Protein AF-A0A3D4SYR6-F1 (afdb_monomer_lite)

Sequence (199 aa):
VAVDLDGVNTFVIVESSTEGVVVEADPSMGVRAAGLGRVLLKDVKVPATNLLGGADLDSETRGSDYGEIIRRARLGWAALACGTAEAVLEYVKPYVKERQAFGEPIANRQGVAFMVSNIRIELDGLRLITLRGVSRLDQGRSYNREAGLARRFASEKGMQIGSDGVQLLGGHGFTKEHPVERWYRDLRAIGVAEGVVVL

Foldseek 3Di:
DWDQDVNAIFDFDDDCPFPQWDWAFDQALAPRVVRDIDIGGDPTDDDQQRTVVGNPDDRVVRNVVVLVQQLVQLLVLLVVLLVLLVVLLVVLVVVQQPDDDPHHRNCVPVVLVVLSVVSVVLSVVLVVLSVVLVVCVVVVHDSSVSSVVSLVSLLPSSLVSLVSSLVSNPPVSVDPVDCSSRSNSHSNCSNPDTGDPPD

Organism: NCBI:txid1032851

Structure (mmCIF, N/CA/C/O backbone):
data_AF-A0A3D4SYR6-F1
#
_entry.id   AF-A0A3D4SYR6-F1
#
loop_
_atom_site.group_PDB
_atom_site.id
_atom_site.type_symbol
_atom_site.label_atom_id
_atom_site.label_alt_id
_atom_site.label_comp_id
_atom_site.label_asym_id
_atom_site.label_entity_id
_atom_site.label_seq_id
_atom_site.pdbx_PDB_ins_code
_atom_site.Cartn_x
_atom_site.Cartn_y
_atom_site.Cartn_z
_atom_site.occupancy
_atom_site.B_iso_or_equiv
_atom_site.auth_seq_id
_atom_site.auth_comp_id
_atom_site.auth_asym_id
_atom_site.auth_atom_id
_atom_site.pdbx_PDB_model_num
ATOM 1 N N . VAL A 1 1 ? 8.983 -5.563 -17.581 1.00 88.50 1 VAL A N 1
ATOM 2 C CA . VAL A 1 1 ? 9.937 -6.217 -16.649 1.00 88.50 1 VAL A CA 1
ATOM 3 C C . VAL A 1 1 ? 11.081 -5.260 -16.351 1.00 88.50 1 VAL A C 1
ATOM 5 O O . VAL A 1 1 ? 11.543 -4.621 -17.287 1.00 88.50 1 VAL A O 1
ATOM 8 N N . ALA A 1 2 ? 11.494 -5.109 -15.088 1.00 90.12 2 ALA A N 1
ATOM 9 C CA . ALA A 1 2 ? 12.688 -4.330 -14.738 1.00 90.12 2 ALA A CA 1
ATOM 10 C C . ALA A 1 2 ? 13.956 -5.140 -15.052 1.00 90.12 2 ALA A C 1
ATOM 12 O O . ALA A 1 2 ? 14.013 -6.317 -14.700 1.00 90.12 2 ALA A O 1
ATOM 13 N N . VAL A 1 3 ? 14.945 -4.530 -15.700 1.00 91.06 3 VAL A N 1
ATOM 14 C CA . VAL A 1 3 ? 16.218 -5.173 -16.065 1.00 91.06 3 VAL A CA 1
ATOM 15 C C . VAL A 1 3 ? 17.388 -4.224 -15.817 1.00 91.06 3 VAL A C 1
ATOM 17 O O . VAL A 1 3 ? 17.209 -3.005 -15.844 1.00 91.06 3 VAL A O 1
ATOM 20 N N . ASP A 1 4 ? 18.575 -4.788 -15.609 1.00 91.94 4 ASP A N 1
ATOM 21 C CA . ASP A 1 4 ? 19.838 -4.055 -15.701 1.00 91.94 4 ASP A CA 1
ATOM 22 C C . ASP A 1 4 ? 20.331 -4.118 -17.151 1.00 91.94 4 ASP A C 1
ATOM 24 O O . ASP A 1 4 ? 20.501 -5.206 -17.705 1.00 91.94 4 ASP A O 1
ATOM 28 N N . LEU A 1 5 ? 20.497 -2.955 -17.777 1.00 90.94 5 LEU A N 1
ATOM 29 C CA . LEU A 1 5 ? 21.074 -2.811 -19.107 1.00 90.94 5 LEU A CA 1
ATOM 30 C C . LEU A 1 5 ? 22.355 -1.990 -18.975 1.00 90.94 5 LEU A C 1
ATOM 32 O O . LEU A 1 5 ? 22.292 -0.786 -18.731 1.00 90.94 5 LEU A O 1
ATOM 36 N N . ASP A 1 6 ? 23.502 -2.655 -19.107 1.00 90.25 6 ASP A N 1
ATOM 37 C CA . ASP A 1 6 ? 24.837 -2.054 -19.001 1.00 90.25 6 ASP A CA 1
ATOM 38 C C . ASP A 1 6 ? 25.045 -1.236 -17.708 1.00 90.25 6 ASP A C 1
ATOM 40 O O . ASP A 1 6 ? 25.638 -0.155 -17.720 1.00 90.25 6 ASP A O 1
ATOM 44 N N . GLY A 1 7 ? 24.542 -1.737 -16.572 1.00 90.50 7 GLY A N 1
ATOM 45 C CA . GLY A 1 7 ? 24.641 -1.066 -15.272 1.00 90.50 7 GLY A CA 1
ATOM 46 C C . GLY A 1 7 ? 23.577 0.008 -15.019 1.00 90.50 7 GLY A C 1
ATOM 47 O O . GLY A 1 7 ? 23.681 0.759 -14.045 1.00 90.50 7 GLY A O 1
ATOM 48 N N . VAL A 1 8 ? 22.567 0.114 -15.888 1.00 91.94 8 VAL A N 1
ATOM 49 C CA . VAL A 1 8 ? 21.444 1.046 -15.744 1.00 91.94 8 VAL A CA 1
ATOM 50 C C . VAL A 1 8 ? 20.130 0.285 -15.637 1.00 91.94 8 VAL A C 1
ATOM 52 O O . VAL A 1 8 ? 19.736 -0.452 -16.541 1.00 91.94 8 VAL A O 1
ATOM 55 N N . ASN A 1 9 ? 19.392 0.534 -14.554 1.00 92.06 9 ASN A N 1
ATOM 56 C CA . ASN A 1 9 ? 18.043 -0.000 -14.390 1.00 92.06 9 ASN A CA 1
ATOM 57 C C . ASN A 1 9 ? 17.083 0.602 -15.420 1.00 92.06 9 ASN A C 1
ATOM 59 O O . ASN A 1 9 ? 16.992 1.822 -15.571 1.00 92.06 9 ASN A O 1
ATOM 63 N N . THR A 1 10 ? 16.312 -0.255 -16.081 1.00 92.12 10 THR A N 1
ATOM 64 C CA . THR A 1 10 ? 15.294 0.145 -17.053 1.00 92.12 10 THR A CA 1
ATOM 65 C C . THR A 1 10 ? 14.123 -0.830 -17.073 1.00 92.12 10 THR A C 1
ATOM 67 O O . THR A 1 10 ? 14.126 -1.845 -16.376 1.00 92.12 10 THR A O 1
ATOM 70 N N . PHE A 1 11 ? 13.104 -0.520 -17.870 1.00 92.38 11 PHE A N 1
ATOM 71 C CA . PHE A 1 11 ? 11.987 -1.412 -18.128 1.00 92.38 11 PHE A CA 1
ATOM 72 C C . PHE A 1 11 ? 11.995 -1.875 -19.581 1.00 92.38 11 PHE A C 1
ATOM 74 O O . PHE A 1 11 ? 12.149 -1.086 -20.508 1.00 92.38 11 PHE A O 1
ATOM 81 N N . VAL A 1 12 ? 11.763 -3.168 -19.766 1.00 93.31 12 VAL A N 1
ATOM 82 C CA . VAL A 1 12 ? 11.563 -3.796 -21.070 1.00 93.31 12 VAL A CA 1
ATOM 83 C C . VAL A 1 12 ? 10.147 -4.350 -21.135 1.00 93.31 12 VAL A C 1
ATOM 85 O O . VAL A 1 12 ? 9.676 -4.994 -20.188 1.00 93.31 12 VAL A O 1
ATOM 88 N N . ILE A 1 13 ? 9.464 -4.092 -22.244 1.00 93.69 13 ILE A N 1
ATOM 89 C CA . ILE A 1 13 ? 8.158 -4.669 -22.556 1.00 93.69 13 ILE A CA 1
ATOM 90 C C . ILE A 1 13 ? 8.386 -6.101 -23.048 1.00 93.69 13 ILE A C 1
ATOM 92 O O . ILE A 1 13 ? 9.153 -6.339 -23.977 1.00 93.69 13 ILE A O 1
ATOM 96 N N . VAL A 1 14 ? 7.743 -7.072 -22.409 1.00 95.12 14 VAL A N 1
ATOM 97 C CA . VAL A 1 14 ? 7.860 -8.488 -22.771 1.00 95.12 14 VAL A CA 1
ATOM 98 C C . VAL A 1 14 ? 6.451 -9.035 -22.906 1.00 95.12 14 VAL A C 1
ATOM 100 O O . VAL A 1 14 ? 5.708 -9.044 -21.926 1.00 95.12 14 VAL A O 1
ATOM 103 N N . GLU A 1 15 ? 6.090 -9.469 -24.111 1.00 94.50 15 GLU A N 1
ATOM 104 C CA . GLU A 1 15 ? 4.796 -10.104 -24.359 1.00 94.50 15 GLU A CA 1
ATOM 105 C C . GLU A 1 15 ? 4.738 -11.448 -23.633 1.00 94.50 15 GLU A C 1
ATOM 107 O O . GLU A 1 15 ? 5.706 -12.214 -23.656 1.00 94.50 15 GLU A O 1
ATOM 112 N N . SER A 1 16 ? 3.603 -11.765 -23.013 1.00 92.50 16 SER A N 1
ATOM 113 C CA . SER A 1 16 ? 3.443 -13.002 -22.233 1.00 92.50 16 SER A CA 1
ATOM 114 C C . SER A 1 16 ? 3.564 -14.272 -23.081 1.00 92.50 16 SER A C 1
ATOM 116 O O . SER A 1 16 ? 3.908 -15.326 -22.556 1.00 92.50 16 SER A O 1
ATOM 118 N N . SER A 1 17 ? 3.325 -14.168 -24.391 1.00 94.69 17 SER A N 1
ATOM 119 C CA . SER A 1 17 ? 3.495 -15.247 -25.365 1.00 94.69 17 SER A CA 1
ATOM 120 C C . SER A 1 17 ? 4.928 -15.401 -25.884 1.00 94.69 17 SER A C 1
ATOM 122 O O . SER A 1 17 ? 5.162 -16.242 -26.752 1.00 94.69 17 SER A O 1
ATOM 124 N N . THR A 1 18 ? 5.879 -14.575 -25.430 1.00 97.44 18 THR A N 1
ATOM 125 C CA . THR A 1 18 ? 7.278 -14.665 -25.875 1.00 97.44 18 THR A CA 1
ATOM 126 C C . THR A 1 18 ? 7.872 -16.004 -25.444 1.00 97.44 18 THR A C 1
ATOM 128 O O . THR A 1 18 ? 7.712 -16.428 -24.299 1.00 97.44 18 THR A O 1
ATOM 131 N N . GLU A 1 19 ? 8.581 -16.668 -26.357 1.00 97.69 19 GLU A N 1
ATOM 132 C CA . GLU A 1 19 ? 9.272 -17.920 -26.057 1.00 97.69 19 GLU A CA 1
ATOM 133 C C . GLU A 1 19 ? 10.212 -17.746 -24.853 1.00 97.69 19 GLU A C 1
ATOM 135 O O . GLU A 1 19 ? 10.955 -16.767 -24.760 1.00 97.69 19 GLU A O 1
ATOM 140 N N . GLY A 1 20 ? 10.147 -18.694 -23.915 1.00 96.31 20 GLY A N 1
ATOM 141 C CA . GLY A 1 20 ? 10.928 -18.658 -22.679 1.00 96.31 20 GLY A CA 1
ATOM 142 C C . GLY A 1 20 ? 10.265 -17.922 -21.511 1.00 96.31 20 GLY A C 1
ATOM 143 O O . GLY A 1 20 ? 10.798 -17.973 -20.401 1.00 96.31 20 GLY A O 1
ATOM 144 N N . VAL A 1 21 ? 9.112 -17.273 -21.718 1.00 97.56 21 VAL A N 1
ATOM 145 C CA . VAL A 1 21 ? 8.300 -16.691 -20.638 1.00 97.56 21 VAL A CA 1
ATOM 146 C C . VAL A 1 21 ? 7.352 -17.748 -20.080 1.00 97.56 21 VAL A C 1
ATOM 148 O O . VAL A 1 21 ? 6.574 -18.355 -20.814 1.00 97.56 21 VAL A O 1
ATOM 151 N N . VAL A 1 22 ? 7.387 -17.951 -18.765 1.00 95.69 22 VAL A N 1
ATOM 152 C CA . VAL A 1 22 ? 6.420 -18.791 -18.046 1.00 95.69 22 VAL A CA 1
ATOM 153 C C . VAL A 1 22 ? 5.845 -17.989 -16.885 1.00 95.69 22 VAL A C 1
ATOM 155 O O . VAL A 1 22 ? 6.588 -17.364 -16.129 1.00 95.69 22 VAL A O 1
ATOM 158 N N . VAL A 1 23 ? 4.518 -18.000 -16.746 1.00 93.69 23 VAL A N 1
ATOM 159 C CA . VAL A 1 23 ? 3.807 -17.343 -15.643 1.00 93.69 23 VAL A CA 1
ATOM 160 C C . VAL A 1 23 ? 3.106 -18.404 -14.809 1.00 93.69 23 VAL A C 1
ATOM 162 O O . VAL A 1 23 ? 2.256 -19.137 -15.311 1.00 93.69 23 VAL A O 1
ATOM 165 N N . GLU A 1 24 ? 3.454 -18.474 -13.530 1.00 94.44 24 GLU A N 1
ATOM 166 C CA . GLU A 1 24 ? 2.887 -19.426 -12.573 1.00 94.44 24 GLU A CA 1
ATOM 167 C C . GLU A 1 24 ? 2.147 -18.676 -11.465 1.00 94.44 24 GLU A C 1
ATOM 169 O O . GLU A 1 24 ? 2.561 -17.593 -11.052 1.00 94.44 24 GLU A O 1
ATOM 174 N N . ALA A 1 25 ? 1.050 -19.242 -10.959 1.00 93.75 25 ALA A N 1
ATOM 175 C CA . ALA A 1 25 ? 0.356 -18.665 -9.812 1.00 93.75 25 ALA A CA 1
ATOM 176 C C . ALA A 1 25 ? 1.235 -18.763 -8.553 1.00 93.75 25 ALA A C 1
ATOM 178 O O . ALA A 1 25 ? 1.758 -19.832 -8.245 1.00 93.75 25 ALA A O 1
ATOM 179 N N . ASP A 1 26 ? 1.342 -17.671 -7.795 1.00 92.38 26 ASP A N 1
ATOM 180 C CA . ASP A 1 26 ? 2.07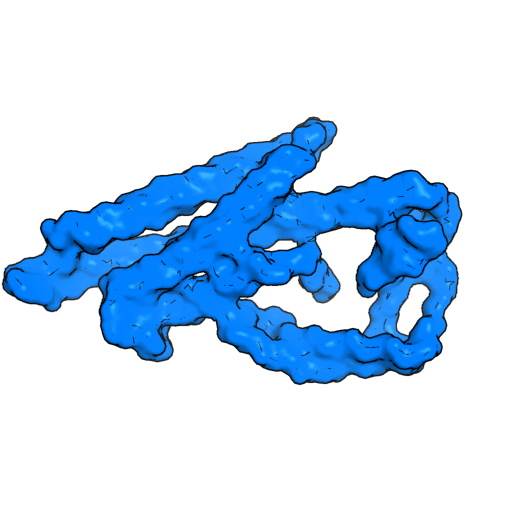8 -17.616 -6.525 1.00 92.38 26 ASP A CA 1
ATOM 181 C C . ASP A 1 26 ? 1.194 -16.911 -5.474 1.00 92.38 26 ASP A C 1
ATOM 183 O O . ASP A 1 26 ? 1.323 -15.703 -5.243 1.00 92.38 26 ASP A O 1
ATOM 187 N N . PRO A 1 27 ? 0.190 -17.616 -4.906 1.00 91.44 27 PRO A N 1
ATOM 188 C CA . PRO A 1 27 ? -0.850 -16.990 -4.095 1.00 91.44 27 PRO A CA 1
ATOM 189 C C . PRO A 1 27 ? -0.303 -16.280 -2.852 1.00 91.44 27 PRO A C 1
ATOM 191 O O . PRO A 1 27 ? 0.302 -16.883 -1.966 1.00 91.44 27 PRO A O 1
ATOM 194 N N . SER A 1 28 ? -0.606 -14.990 -2.736 1.00 92.06 28 SER A N 1
ATOM 195 C CA . SER A 1 28 ? -0.162 -14.136 -1.637 1.00 92.06 28 SER A CA 1
ATOM 196 C C . SER A 1 28 ? -1.066 -14.187 -0.397 1.00 92.06 28 SER A C 1
ATOM 198 O O . SER A 1 28 ? -2.244 -14.569 -0.423 1.00 92.06 28 SER A O 1
ATOM 200 N N . MET A 1 29 ? -0.521 -13.704 0.726 1.00 94.25 29 MET A N 1
ATOM 201 C CA . MET A 1 29 ? -1.273 -13.473 1.966 1.00 94.25 29 MET A CA 1
ATOM 202 C C . MET A 1 29 ? -2.464 -12.525 1.735 1.00 94.25 29 MET A C 1
ATOM 204 O O . MET A 1 29 ? -3.601 -12.852 2.086 1.00 94.25 29 MET A O 1
ATOM 208 N N . GLY A 1 30 ? -2.212 -11.361 1.137 1.00 93.69 30 GLY A N 1
ATOM 209 C CA . GLY A 1 30 ? -3.196 -10.315 0.845 1.00 93.69 30 GLY A CA 1
ATOM 210 C C . GLY A 1 30 ? -3.140 -9.856 -0.604 1.00 93.69 30 GLY A C 1
ATOM 211 O O . GLY A 1 30 ? -2.328 -10.343 -1.384 1.00 93.69 30 GLY A O 1
ATOM 212 N N . VAL A 1 31 ? -4.020 -8.931 -0.970 1.00 93.62 31 VAL A N 1
ATOM 213 C CA . VAL A 1 31 ? -4.195 -8.421 -2.337 1.00 93.62 31 VAL A CA 1
ATOM 214 C C . VAL A 1 31 ? -4.516 -9.562 -3.315 1.00 93.62 31 VAL A C 1
ATOM 216 O O . VAL A 1 31 ? -4.118 -9.565 -4.473 1.00 93.62 31 VAL A O 1
ATOM 219 N N . ARG A 1 32 ? -5.264 -10.572 -2.844 1.00 93.19 32 ARG A N 1
ATOM 220 C CA . ARG A 1 32 ? -5.539 -11.808 -3.603 1.00 93.19 32 ARG A CA 1
ATOM 221 C C . ARG A 1 32 ? -6.253 -11.561 -4.929 1.00 93.19 32 ARG A C 1
ATOM 223 O O . ARG A 1 32 ? -6.042 -12.307 -5.875 1.00 93.19 32 ARG A O 1
ATOM 230 N N . ALA A 1 33 ? -7.074 -10.513 -4.999 1.00 90.69 33 ALA A N 1
ATOM 231 C CA . ALA A 1 33 ? -7.776 -10.130 -6.220 1.00 90.69 33 ALA A CA 1
ATOM 232 C C . ALA A 1 33 ? -6.827 -9.708 -7.357 1.00 90.69 33 ALA A C 1
ATOM 234 O O . ALA A 1 33 ? -7.226 -9.769 -8.512 1.00 90.69 33 ALA A O 1
ATOM 235 N N . ALA A 1 34 ? -5.583 -9.320 -7.047 1.00 89.31 34 ALA A N 1
ATOM 236 C CA . ALA A 1 34 ? -4.579 -8.991 -8.057 1.00 89.31 34 ALA A CA 1
ATOM 237 C C . ALA A 1 34 ? -3.921 -10.228 -8.694 1.00 89.31 34 ALA A C 1
ATOM 239 O O . ALA A 1 34 ? -3.160 -10.068 -9.639 1.00 89.31 34 ALA A O 1
ATOM 240 N N . GLY A 1 35 ? -4.188 -11.443 -8.190 1.00 89.56 35 GLY A N 1
ATOM 241 C CA . GLY A 1 35 ? -3.684 -12.681 -8.789 1.00 89.56 35 GLY A CA 1
ATOM 242 C C . GLY A 1 35 ? -2.157 -12.741 -8.854 1.00 89.56 35 GLY A C 1
ATOM 243 O O . GLY A 1 35 ? -1.604 -12.888 -9.939 1.00 89.56 35 GLY A O 1
ATOM 244 N N . LEU A 1 36 ? -1.478 -12.599 -7.706 1.00 89.38 36 LEU A N 1
ATOM 245 C CA . LEU A 1 36 ? -0.014 -12.624 -7.666 1.00 89.38 36 LEU A CA 1
ATOM 246 C C . LEU A 1 36 ? 0.533 -13.901 -8.328 1.00 89.38 36 LEU A C 1
ATOM 248 O O . LEU A 1 36 ? 0.043 -15.009 -8.092 1.00 89.38 36 LEU A O 1
ATOM 252 N N . GLY A 1 37 ? 1.557 -13.716 -9.156 1.00 90.56 37 GLY A N 1
ATOM 253 C CA . GLY A 1 37 ? 2.215 -14.780 -9.891 1.00 90.56 37 GLY A CA 1
ATOM 254 C C . GLY A 1 37 ? 3.719 -14.574 -9.971 1.00 90.56 37 GLY A C 1
ATOM 255 O O . GLY A 1 37 ? 4.239 -13.477 -9.752 1.00 90.56 37 GLY A O 1
ATOM 256 N N . ARG A 1 38 ? 4.413 -15.655 -10.305 1.00 91.12 38 ARG A N 1
ATOM 257 C CA . ARG A 1 38 ? 5.839 -15.679 -10.592 1.00 91.12 38 ARG A CA 1
ATOM 258 C C . ARG A 1 38 ? 6.044 -15.660 -12.096 1.00 91.12 38 ARG A C 1
ATOM 260 O O . ARG A 1 38 ? 5.486 -16.490 -12.807 1.00 91.12 38 ARG A O 1
ATOM 267 N N . VAL A 1 39 ? 6.875 -14.733 -12.562 1.00 92.88 39 VAL A N 1
ATOM 268 C CA . VAL A 1 39 ? 7.314 -14.675 -13.959 1.00 92.88 39 VAL A CA 1
ATOM 269 C C . VAL A 1 39 ? 8.717 -15.263 -14.043 1.00 92.88 39 VAL A C 1
ATOM 271 O O . VAL A 1 39 ? 9.651 -14.741 -13.436 1.00 92.88 39 VAL A O 1
ATOM 274 N N . LEU A 1 40 ? 8.854 -16.359 -14.781 1.00 94.81 40 LEU A N 1
ATOM 275 C CA . LEU A 1 40 ? 10.119 -17.011 -15.092 1.00 94.81 40 LEU A CA 1
ATOM 276 C C . LEU A 1 40 ? 10.526 -16.616 -16.513 1.00 94.81 40 LEU A C 1
ATOM 278 O O . LEU A 1 40 ? 9.728 -16.724 -17.443 1.00 94.81 40 LEU A O 1
ATOM 282 N N . LEU A 1 41 ? 11.767 -16.162 -16.670 1.00 95.75 41 LEU A N 1
ATOM 283 C CA . LEU A 1 41 ? 12.339 -15.774 -17.957 1.00 95.75 41 LEU A CA 1
ATOM 284 C C . LEU A 1 41 ? 13.528 -16.687 -18.247 1.00 95.75 41 LEU A C 1
ATOM 286 O O . LEU A 1 41 ? 14.554 -16.600 -17.573 1.00 95.75 41 LEU A O 1
ATOM 290 N N . LYS A 1 42 ? 13.386 -17.573 -19.232 1.00 96.69 42 LYS A N 1
ATOM 291 C CA . LYS A 1 42 ? 14.440 -18.488 -19.674 1.00 96.69 42 LYS A CA 1
ATOM 292 C C . LYS A 1 42 ? 14.839 -18.162 -21.107 1.00 96.69 42 LYS A C 1
ATOM 294 O O . LYS A 1 42 ? 14.067 -18.418 -22.020 1.00 96.69 42 LYS A O 1
ATOM 299 N N . ASP A 1 43 ? 16.038 -17.610 -21.290 1.00 95.94 43 ASP A N 1
ATOM 300 C CA . ASP A 1 43 ? 16.605 -17.278 -22.607 1.00 95.94 43 ASP A CA 1
ATOM 301 C C . ASP A 1 43 ? 15.677 -16.416 -23.494 1.00 95.94 43 ASP A C 1
ATOM 303 O O . ASP A 1 43 ? 15.701 -16.504 -24.722 1.00 95.94 43 ASP A O 1
ATOM 307 N N . VAL A 1 44 ? 14.858 -15.566 -22.859 1.00 97.00 44 VAL A N 1
ATOM 308 C CA . VAL A 1 44 ? 13.876 -14.697 -23.523 1.00 97.00 44 VAL A CA 1
ATOM 309 C C . VAL A 1 44 ? 14.594 -13.653 -24.372 1.00 97.00 44 VAL A C 1
ATOM 311 O O . VAL A 1 44 ? 15.442 -12.908 -23.879 1.00 97.00 44 VAL A O 1
ATOM 314 N N . LYS A 1 45 ? 14.217 -13.565 -25.649 1.00 95.75 45 LYS A N 1
ATOM 315 C CA . LYS A 1 45 ? 14.743 -12.580 -26.600 1.00 95.75 45 LYS A CA 1
ATOM 316 C C . LYS A 1 45 ? 13.635 -11.630 -27.021 1.00 95.75 45 LYS A C 1
ATOM 318 O O . LYS A 1 45 ? 12.563 -12.065 -27.427 1.00 95.75 45 LYS A O 1
ATOM 323 N N . VAL A 1 46 ? 13.923 -10.337 -26.973 1.00 95.44 46 VAL A N 1
ATOM 324 C CA . VAL A 1 46 ? 13.023 -9.273 -27.429 1.00 95.44 46 VAL A CA 1
ATOM 325 C C . VAL A 1 46 ? 13.811 -8.256 -28.256 1.00 95.44 46 VAL A C 1
ATOM 327 O O . VAL A 1 46 ? 15.013 -8.093 -28.027 1.00 95.44 46 VAL A O 1
ATOM 330 N N . PRO A 1 47 ? 13.186 -7.590 -29.240 1.00 94.81 47 PRO A N 1
ATOM 331 C CA . PRO A 1 47 ? 13.865 -6.574 -30.035 1.00 94.81 47 PRO A CA 1
ATOM 332 C C . PRO A 1 47 ? 14.183 -5.333 -29.187 1.00 94.81 47 PRO A C 1
ATOM 334 O O . PRO A 1 47 ? 13.483 -5.031 -28.222 1.00 94.81 47 PRO A O 1
ATOM 337 N N . ALA A 1 48 ? 15.205 -4.565 -29.578 1.00 92.81 48 ALA A N 1
ATOM 338 C CA . ALA A 1 48 ? 15.605 -3.343 -28.867 1.00 92.81 48 ALA A CA 1
ATOM 339 C C . ALA A 1 48 ? 14.474 -2.298 -28.775 1.00 92.81 48 ALA A C 1
ATOM 341 O O . ALA A 1 48 ? 14.421 -1.513 -27.834 1.00 92.81 48 ALA A O 1
ATOM 342 N N . THR A 1 49 ? 13.522 -2.332 -29.710 1.00 93.94 49 THR A N 1
ATOM 343 C CA . THR A 1 49 ? 12.314 -1.492 -29.708 1.00 93.94 49 THR A CA 1
ATOM 344 C C . THR A 1 49 ? 11.407 -1.719 -28.498 1.00 93.94 49 THR A C 1
ATOM 346 O O . THR A 1 49 ? 10.561 -0.878 -28.221 1.00 93.94 49 THR A O 1
ATOM 349 N N . ASN A 1 50 ? 11.573 -2.826 -27.767 1.00 94.75 50 ASN A N 1
ATOM 350 C CA . ASN A 1 50 ? 10.816 -3.114 -26.549 1.00 94.75 50 ASN A CA 1
ATOM 351 C C . ASN A 1 50 ? 11.379 -2.417 -25.300 1.00 94.75 50 ASN A C 1
ATOM 353 O O . ASN A 1 50 ? 10.791 -2.538 -24.222 1.00 94.75 50 ASN A O 1
ATOM 357 N N . LEU A 1 51 ? 12.501 -1.701 -25.412 1.00 93.19 51 LEU A N 1
ATOM 358 C CA . LEU A 1 51 ? 12.971 -0.818 -24.347 1.00 93.19 51 LEU A CA 1
ATOM 359 C C . LEU A 1 51 ? 11.943 0.294 -24.121 1.00 93.19 51 LEU A C 1
ATOM 361 O O . LEU A 1 51 ? 11.601 1.037 -25.043 1.00 93.19 51 LEU A O 1
ATOM 365 N N . LEU A 1 52 ? 11.438 0.409 -22.891 1.00 90.25 52 LEU A N 1
ATOM 366 C CA . LEU A 1 52 ? 10.470 1.441 -22.539 1.00 90.25 52 LEU A CA 1
ATOM 367 C C . LEU A 1 52 ? 11.129 2.820 -22.668 1.00 90.25 52 LEU A C 1
ATOM 369 O O . LEU A 1 52 ? 12.176 3.065 -22.075 1.00 90.25 52 LEU A O 1
ATOM 373 N N . GLY A 1 53 ? 10.509 3.703 -23.452 1.00 87.75 53 GLY A N 1
ATOM 374 C CA . GLY A 1 53 ? 11.075 5.010 -23.804 1.00 87.75 53 GLY A CA 1
ATOM 375 C C . GLY A 1 53 ? 11.955 5.002 -25.064 1.00 87.75 53 GLY A C 1
ATOM 376 O O . GLY A 1 53 ? 12.255 6.069 -25.588 1.00 87.75 53 GLY A O 1
ATOM 377 N N . GLY A 1 54 ? 12.283 3.826 -25.609 1.00 89.94 54 GLY A N 1
ATOM 378 C CA . GLY A 1 54 ? 13.023 3.661 -26.861 1.00 89.94 54 GLY A CA 1
ATOM 379 C C . GLY A 1 54 ? 14.488 3.250 -26.679 1.00 89.94 54 GLY A C 1
ATOM 380 O O . GLY A 1 54 ? 15.117 3.500 -25.650 1.00 89.94 54 GLY A O 1
ATOM 381 N N . ALA A 1 55 ? 15.038 2.602 -27.711 1.00 88.50 55 ALA A N 1
ATOM 382 C CA . ALA A 1 55 ? 16.420 2.120 -27.715 1.00 88.50 55 ALA A CA 1
ATOM 383 C C . ALA A 1 55 ? 17.453 3.258 -27.754 1.00 88.50 55 ALA A C 1
ATOM 385 O O . ALA A 1 55 ? 18.541 3.110 -27.205 1.00 88.50 55 ALA A O 1
ATOM 386 N N . ASP A 1 56 ? 17.083 4.395 -28.346 1.00 89.69 56 ASP A N 1
ATOM 387 C CA . ASP A 1 56 ? 17.983 5.526 -28.593 1.00 89.69 56 ASP A CA 1
ATOM 388 C C . ASP A 1 56 ? 18.169 6.446 -27.373 1.00 89.69 56 ASP A C 1
ATOM 390 O O . ASP A 1 56 ? 18.937 7.405 -27.437 1.00 89.69 56 ASP A O 1
ATOM 394 N N . LEU A 1 57 ? 17.475 6.176 -26.258 1.00 89.56 57 LEU A N 1
ATOM 395 C CA . LEU A 1 57 ? 17.667 6.928 -25.018 1.00 89.56 57 LEU A CA 1
ATOM 396 C C . LEU A 1 57 ? 19.089 6.745 -24.487 1.00 89.56 57 LEU A C 1
ATOM 398 O O . LEU A 1 57 ? 19.619 5.630 -24.433 1.00 89.56 57 LEU A O 1
ATOM 402 N N . ASP A 1 58 ? 19.687 7.835 -24.022 1.00 92.50 58 ASP A N 1
ATOM 403 C CA . ASP A 1 58 ? 20.938 7.757 -23.286 1.00 92.50 58 ASP A CA 1
ATOM 404 C C . ASP A 1 58 ? 20.729 7.107 -21.902 1.00 92.50 58 ASP A C 1
ATOM 406 O O . ASP A 1 58 ? 19.621 7.023 -21.357 1.00 92.50 58 ASP A O 1
ATOM 410 N N . SER A 1 59 ? 21.829 6.619 -21.333 1.00 90.44 59 SER A N 1
ATOM 411 C CA . SER A 1 59 ? 21.853 5.925 -20.045 1.00 90.44 59 SER A CA 1
ATOM 412 C C . SER A 1 59 ? 21.362 6.777 -18.867 1.00 90.44 59 SER A C 1
ATOM 414 O O . SER A 1 59 ? 20.760 6.237 -17.938 1.00 90.44 59 SER A O 1
ATOM 416 N N . GLU A 1 60 ? 21.591 8.092 -18.883 1.00 92.12 60 GLU A N 1
ATOM 417 C CA . GLU A 1 60 ? 21.184 8.994 -17.801 1.00 92.12 60 GLU A CA 1
ATOM 418 C C . GLU A 1 60 ? 19.665 9.197 -17.811 1.00 92.12 60 GLU A C 1
ATOM 420 O O . GLU A 1 60 ? 18.997 8.981 -16.794 1.00 92.12 60 GLU A O 1
ATOM 425 N N . THR A 1 61 ? 19.107 9.516 -18.980 1.00 93.31 61 THR A N 1
ATOM 426 C CA . THR A 1 61 ? 17.664 9.668 -19.193 1.00 93.31 61 THR A CA 1
ATOM 427 C C . THR A 1 61 ? 16.925 8.383 -18.827 1.00 93.31 61 THR A C 1
ATOM 429 O O . THR A 1 61 ? 15.960 8.413 -18.060 1.00 93.31 61 THR A O 1
ATOM 432 N N . ARG A 1 62 ? 17.439 7.226 -19.263 1.00 92.38 62 ARG A N 1
ATOM 433 C CA . ARG A 1 62 ? 16.864 5.910 -18.949 1.00 92.38 62 ARG A CA 1
ATOM 434 C C . ARG A 1 62 ? 16.782 5.644 -17.442 1.00 92.38 62 ARG A C 1
ATOM 436 O O . ARG A 1 62 ? 15.741 5.207 -16.945 1.00 92.38 62 ARG A O 1
ATOM 443 N N . GLY A 1 63 ? 17.859 5.921 -16.706 1.00 91.31 63 GLY A N 1
ATOM 444 C CA . GLY A 1 63 ? 17.879 5.769 -15.250 1.00 91.31 63 GLY A CA 1
ATOM 445 C C . GLY A 1 63 ? 16.938 6.749 -14.537 1.00 91.31 63 GLY A C 1
ATOM 446 O O . GLY A 1 63 ? 16.283 6.386 -13.552 1.00 91.31 63 GLY A O 1
ATOM 447 N N . SER A 1 64 ? 16.830 7.979 -15.048 1.00 92.94 64 SER A N 1
ATOM 448 C CA . SER A 1 64 ? 15.906 8.995 -14.535 1.00 92.94 64 SER A CA 1
ATOM 449 C C . SER A 1 64 ? 14.441 8.565 -14.676 1.00 92.94 64 SER A C 1
ATOM 451 O O . SER A 1 64 ? 13.694 8.619 -13.691 1.00 92.94 64 SER A O 1
ATOM 453 N N . ASP A 1 65 ? 14.056 8.056 -15.850 1.00 92.25 65 ASP A N 1
ATOM 454 C CA . ASP A 1 65 ? 12.701 7.574 -16.146 1.00 92.25 65 ASP A CA 1
ATOM 455 C C . ASP A 1 65 ? 12.321 6.367 -15.286 1.00 92.25 65 ASP A C 1
ATOM 457 O O . ASP A 1 65 ? 11.227 6.323 -14.713 1.00 92.25 65 ASP A O 1
ATOM 461 N N . TYR A 1 66 ? 13.247 5.420 -15.103 1.00 92.00 66 TYR A N 1
ATOM 462 C CA . TYR A 1 66 ? 13.059 4.313 -14.164 1.00 92.00 66 TYR A CA 1
ATOM 463 C C . TYR A 1 66 ? 12.750 4.837 -12.754 1.00 92.00 66 TYR A C 1
ATOM 465 O O . TYR A 1 66 ? 11.762 4.443 -12.126 1.00 92.00 66 TYR A O 1
ATOM 473 N N . GLY A 1 67 ? 13.563 5.777 -12.261 1.00 92.75 67 GLY A N 1
ATOM 474 C CA . GLY A 1 67 ? 13.354 6.401 -10.958 1.00 92.75 67 GLY A CA 1
ATOM 475 C C . GLY A 1 67 ? 12.012 7.132 -10.853 1.00 92.75 67 GLY A C 1
ATOM 476 O O . GLY A 1 67 ? 11.371 7.091 -9.801 1.00 92.75 67 GLY A O 1
ATOM 477 N N . GLU A 1 68 ? 11.570 7.781 -11.929 1.00 93.31 68 GLU A N 1
ATOM 478 C CA . GLU A 1 68 ? 10.289 8.483 -12.000 1.00 93.31 68 GLU A CA 1
ATOM 479 C C . GLU A 1 68 ? 9.099 7.527 -11.894 1.00 93.31 68 GLU A C 1
ATOM 481 O O . GLU A 1 68 ? 8.205 7.752 -11.073 1.00 93.31 68 GLU A O 1
ATOM 486 N N . ILE A 1 69 ? 9.122 6.415 -12.633 1.00 92.56 69 ILE A N 1
ATOM 487 C CA . ILE A 1 69 ? 8.093 5.368 -12.559 1.00 92.56 69 ILE A CA 1
ATOM 488 C C . ILE A 1 69 ? 7.968 4.840 -11.125 1.00 92.56 69 ILE A C 1
ATOM 490 O O . ILE A 1 69 ? 6.862 4.758 -10.582 1.00 92.56 69 ILE A O 1
ATOM 494 N N . ILE A 1 70 ? 9.097 4.551 -10.470 1.00 92.75 70 ILE A N 1
ATOM 495 C CA . ILE A 1 70 ? 9.104 4.076 -9.082 1.00 92.75 70 ILE A CA 1
ATOM 496 C C . ILE A 1 70 ? 8.516 5.128 -8.131 1.00 92.75 70 ILE A C 1
ATOM 498 O O . ILE A 1 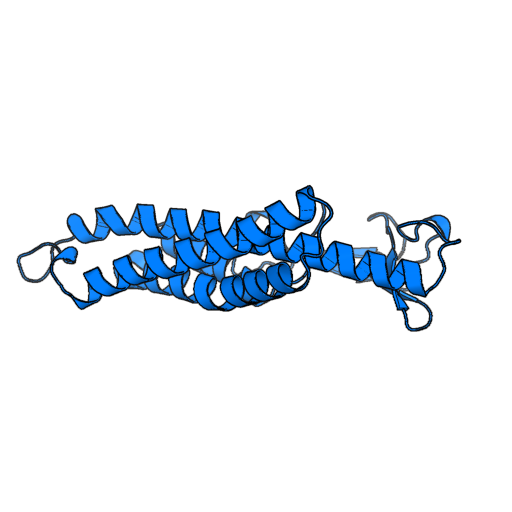70 ? 7.693 4.796 -7.277 1.00 92.75 70 ILE A O 1
ATOM 502 N N . ARG A 1 71 ? 8.872 6.410 -8.272 1.00 94.69 71 ARG A N 1
ATOM 503 C CA . ARG A 1 71 ? 8.322 7.480 -7.419 1.00 94.69 71 ARG A CA 1
ATOM 504 C C . ARG A 1 71 ? 6.810 7.639 -7.575 1.00 94.69 71 ARG A C 1
ATOM 506 O O . ARG A 1 71 ? 6.121 7.801 -6.565 1.00 94.69 71 ARG A O 1
ATOM 513 N N . ARG A 1 72 ? 6.283 7.542 -8.796 1.00 95.19 72 ARG A N 1
ATOM 514 C CA . ARG A 1 72 ? 4.831 7.564 -9.046 1.00 95.19 72 ARG A CA 1
ATOM 515 C C . ARG A 1 72 ? 4.138 6.353 -8.431 1.00 95.19 72 ARG A C 1
ATOM 517 O O . ARG A 1 72 ? 3.145 6.513 -7.722 1.00 95.19 72 ARG A O 1
ATOM 524 N N . ALA A 1 73 ? 4.708 5.161 -8.610 1.00 93.94 73 ALA A N 1
ATOM 525 C CA . ALA A 1 73 ? 4.200 3.930 -8.009 1.00 93.94 73 ALA A CA 1
ATOM 526 C C . ALA A 1 73 ? 4.110 4.022 -6.475 1.00 93.94 73 ALA A C 1
ATOM 528 O O . ALA A 1 73 ? 3.117 3.602 -5.884 1.00 93.94 73 ALA A O 1
ATOM 529 N N . ARG A 1 74 ? 5.108 4.630 -5.820 1.00 95.44 74 ARG A N 1
ATOM 530 C CA . ARG A 1 74 ? 5.116 4.857 -4.363 1.00 95.44 74 ARG A CA 1
ATOM 531 C C . ARG A 1 74 ? 3.941 5.706 -3.881 1.00 95.44 74 ARG A C 1
ATOM 533 O O . ARG A 1 74 ? 3.327 5.364 -2.871 1.00 95.44 74 ARG A O 1
ATOM 540 N N . LEU A 1 75 ? 3.620 6.789 -4.592 1.00 96.50 75 LEU A N 1
ATOM 541 C CA . LEU A 1 75 ? 2.443 7.609 -4.282 1.00 96.50 75 LEU A CA 1
ATOM 542 C C . LEU A 1 75 ? 1.142 6.823 -4.498 1.00 96.50 75 LEU A C 1
ATOM 544 O O . LEU A 1 75 ? 0.237 6.921 -3.673 1.00 96.50 75 LEU A O 1
ATOM 548 N N . GLY A 1 76 ? 1.075 5.993 -5.545 1.00 95.19 76 GLY A N 1
ATOM 549 C CA . GLY A 1 76 ? -0.056 5.092 -5.794 1.00 95.19 76 GLY A CA 1
ATOM 550 C C . GLY A 1 76 ? -0.296 4.105 -4.646 1.00 95.19 76 GLY A C 1
ATOM 551 O O . GLY A 1 76 ? -1.408 4.012 -4.128 1.00 95.19 76 GLY A O 1
ATOM 552 N N . TRP A 1 77 ? 0.755 3.432 -4.169 1.00 95.19 77 TRP A N 1
ATOM 553 C CA . TRP A 1 77 ? 0.669 2.540 -3.006 1.00 95.19 77 TRP A CA 1
ATOM 554 C C . TRP A 1 77 ? 0.236 3.263 -1.729 1.00 95.19 77 TRP A C 1
ATOM 556 O O . TRP A 1 77 ? -0.586 2.741 -0.975 1.00 95.19 77 TRP A O 1
ATOM 566 N N . ALA A 1 78 ? 0.745 4.473 -1.491 1.00 97.12 78 ALA A N 1
ATOM 567 C CA . ALA A 1 78 ? 0.327 5.276 -0.347 1.00 97.12 78 ALA A CA 1
ATOM 568 C C . ALA A 1 78 ? -1.154 5.694 -0.444 1.00 97.12 78 ALA A C 1
ATOM 570 O O . ALA A 1 78 ? -1.859 5.695 0.566 1.00 97.12 78 ALA A O 1
ATOM 571 N N . ALA A 1 79 ? -1.666 5.963 -1.648 1.00 97.12 79 ALA A N 1
ATOM 572 C CA . ALA A 1 79 ? -3.085 6.239 -1.866 1.00 97.12 79 ALA A CA 1
ATOM 573 C C . ALA A 1 79 ? -3.968 5.003 -1.597 1.00 97.12 79 ALA A C 1
ATOM 575 O O . ALA A 1 79 ? -4.987 5.119 -0.911 1.00 97.12 79 ALA A O 1
ATOM 576 N N . LEU A 1 80 ? -3.555 3.812 -2.052 1.00 96.19 80 LEU A N 1
ATOM 577 C CA . LEU A 1 80 ? -4.236 2.545 -1.736 1.00 96.19 80 LEU A CA 1
ATOM 578 C C . LEU A 1 80 ? -4.253 2.266 -0.225 1.00 96.19 80 LEU A C 1
ATOM 580 O O . LEU A 1 80 ? -5.280 1.847 0.321 1.00 96.19 80 LEU A O 1
ATOM 584 N N . ALA A 1 81 ? -3.142 2.552 0.463 1.00 97.31 81 ALA A N 1
ATOM 585 C CA . ALA A 1 81 ? -3.051 2.467 1.918 1.00 97.31 81 ALA A CA 1
ATOM 586 C C . ALA A 1 81 ? -4.076 3.381 2.600 1.00 97.31 81 ALA A C 1
ATOM 588 O O . ALA A 1 81 ? -4.797 2.917 3.480 1.00 97.31 81 ALA A O 1
ATOM 589 N N . CYS A 1 82 ? -4.186 4.645 2.165 1.00 98.56 82 CYS A N 1
ATOM 590 C CA . CYS A 1 82 ? -5.159 5.601 2.705 1.00 98.56 82 CYS A CA 1
ATOM 591 C C . CYS A 1 82 ? -6.590 5.058 2.618 1.00 98.56 82 CYS A C 1
ATOM 593 O O . CYS A 1 82 ? -7.308 5.051 3.614 1.00 98.56 82 CYS A O 1
ATOM 595 N N . GLY A 1 83 ? -7.006 4.587 1.438 1.00 98.44 83 GLY A N 1
ATOM 596 C CA . GLY A 1 83 ? -8.364 4.074 1.239 1.00 98.44 83 GLY A CA 1
ATOM 597 C C . GLY A 1 83 ? -8.655 2.831 2.081 1.00 98.44 83 GLY A C 1
ATOM 598 O O . GLY A 1 83 ? -9.713 2.724 2.697 1.00 98.44 83 GLY A O 1
ATOM 599 N N . THR A 1 84 ? -7.690 1.915 2.163 1.00 98.44 84 THR A N 1
ATOM 600 C CA . THR A 1 84 ? -7.840 0.680 2.945 1.00 98.44 84 THR A CA 1
ATOM 601 C C . THR A 1 84 ? -7.880 0.967 4.449 1.00 98.44 84 THR A C 1
ATOM 603 O O . THR A 1 84 ? -8.709 0.407 5.162 1.00 98.44 84 THR A O 1
ATOM 606 N N . ALA A 1 85 ? -7.032 1.873 4.938 1.00 98.62 85 ALA A N 1
ATOM 607 C CA . ALA A 1 85 ? -7.019 2.306 6.334 1.00 98.62 85 ALA A CA 1
ATOM 608 C C . ALA A 1 85 ? -8.298 3.067 6.731 1.00 98.62 85 ALA A C 1
ATOM 610 O O . ALA A 1 85 ? -8.804 2.871 7.834 1.00 98.62 85 ALA A O 1
ATOM 611 N N . GLU A 1 86 ? -8.861 3.881 5.833 1.00 98.75 86 GLU A N 1
ATOM 612 C CA . GLU A 1 86 ? -10.166 4.520 6.051 1.00 98.75 86 GLU A CA 1
ATOM 613 C C . GLU A 1 86 ? -11.271 3.463 6.199 1.00 98.75 86 GLU A C 1
ATOM 615 O O . GLU A 1 86 ? -12.071 3.544 7.128 1.00 98.75 86 GLU A O 1
ATOM 620 N N . ALA A 1 87 ? -11.270 2.420 5.359 1.00 98.75 87 ALA A N 1
ATOM 621 C CA . ALA A 1 87 ? -12.228 1.319 5.473 1.00 98.75 87 ALA A CA 1
ATOM 622 C C . ALA A 1 87 ? -12.109 0.570 6.813 1.00 98.75 87 ALA A C 1
ATOM 624 O O . ALA A 1 87 ? -13.128 0.259 7.431 1.00 98.75 87 ALA A O 1
ATOM 625 N N . VAL A 1 88 ? -10.881 0.335 7.295 1.00 98.75 88 VAL A N 1
ATOM 626 C CA . VAL A 1 88 ? -10.644 -0.220 8.639 1.00 98.75 88 VAL A CA 1
ATOM 627 C C . VAL A 1 88 ? -11.275 0.678 9.701 1.00 98.75 88 VAL A C 1
ATOM 629 O O . VAL A 1 88 ? -12.066 0.199 10.511 1.00 98.75 88 VAL A O 1
ATOM 632 N N . LEU A 1 89 ? -10.956 1.976 9.690 1.00 98.75 89 LEU A N 1
ATOM 633 C CA . LEU A 1 89 ? -11.413 2.918 10.709 1.00 98.75 89 LEU A CA 1
ATOM 634 C C . LEU A 1 89 ? -12.942 3.050 10.749 1.00 98.75 89 LEU A C 1
ATOM 636 O O . LEU A 1 89 ? -13.540 3.017 11.827 1.00 98.75 89 LEU A O 1
ATOM 640 N N . GLU A 1 90 ? -13.575 3.188 9.588 1.00 98.69 90 GLU A N 1
ATOM 641 C CA . GLU A 1 90 ? -15.028 3.337 9.488 1.00 98.69 90 GLU A CA 1
ATOM 642 C C . GLU A 1 90 ? -15.772 2.054 9.872 1.00 98.69 90 GLU A C 1
ATOM 644 O O . GLU A 1 90 ? -16.891 2.131 10.371 1.00 98.69 90 GLU A O 1
ATOM 649 N N . TYR A 1 91 ? -15.139 0.885 9.741 1.00 98.69 91 TYR A N 1
ATOM 650 C CA . TYR A 1 91 ? -15.703 -0.369 10.233 1.00 98.69 91 TYR A CA 1
ATOM 651 C C . TYR A 1 91 ? -15.581 -0.521 11.755 1.00 98.69 91 TYR A C 1
ATOM 653 O O . TYR A 1 91 ? -16.541 -0.902 12.427 1.00 98.69 91 TYR A O 1
ATOM 661 N N . VAL A 1 92 ? -14.410 -0.223 12.330 1.00 98.44 92 VAL A N 1
ATOM 662 C CA . VAL A 1 92 ? -14.186 -0.420 13.774 1.00 98.44 92 VAL A CA 1
ATOM 663 C C . VAL A 1 92 ? -14.921 0.609 14.627 1.00 98.44 92 VAL A C 1
ATOM 665 O O . VAL A 1 92 ? -15.374 0.275 15.719 1.00 98.44 92 VAL A O 1
ATOM 668 N N . LYS A 1 93 ? -15.082 1.846 14.139 1.00 98.12 93 LYS A N 1
ATOM 669 C CA . LYS A 1 93 ? -15.763 2.947 14.842 1.00 98.12 93 LYS A CA 1
ATOM 670 C C . LYS A 1 93 ? -17.151 2.587 15.397 1.00 98.12 93 LYS A C 1
ATOM 672 O O . LYS A 1 93 ? -17.371 2.846 16.581 1.00 98.12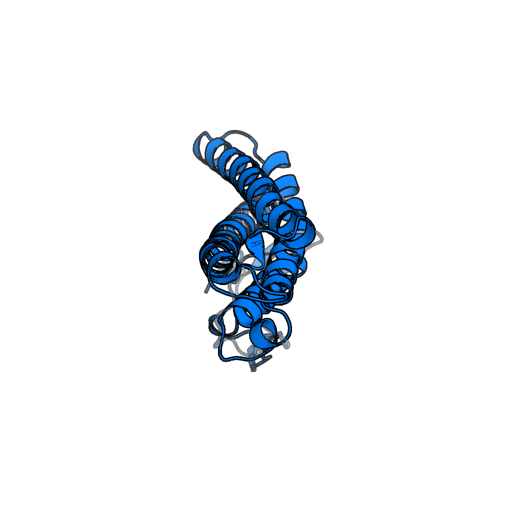 93 LYS A O 1
ATOM 677 N N . PRO A 1 94 ? -18.109 2.078 14.597 1.00 98.31 94 PRO A N 1
ATOM 678 C CA . PRO A 1 94 ? -19.408 1.652 15.112 1.00 98.31 94 PRO A CA 1
ATOM 679 C C . PRO A 1 94 ? -19.285 0.382 15.960 1.00 98.31 94 PRO A C 1
ATOM 681 O O . PRO A 1 94 ? -19.835 0.343 17.058 1.00 98.31 94 PRO A O 1
ATOM 684 N N . TYR A 1 95 ? -18.475 -0.597 15.536 1.00 98.38 95 TYR A N 1
ATOM 685 C CA . TYR A 1 95 ? -18.305 -1.860 16.263 1.00 98.38 95 TYR A CA 1
ATOM 686 C C . TYR A 1 95 ? -17.911 -1.644 17.729 1.00 98.38 95 TYR A C 1
ATOM 688 O O . TYR A 1 95 ? -18.514 -2.227 18.627 1.00 98.38 95 TYR A O 1
ATOM 696 N N . VAL A 1 96 ? -16.939 -0.766 18.004 1.00 98.25 96 VAL A N 1
ATOM 697 C CA . VAL A 1 96 ? -16.489 -0.515 19.384 1.00 98.25 96 VAL A CA 1
ATOM 698 C C . VAL A 1 96 ? -17.535 0.204 20.243 1.00 98.25 96 VAL A C 1
ATOM 700 O O . VAL A 1 96 ? -17.484 0.120 21.469 1.00 98.25 96 VAL A O 1
ATOM 703 N N . LYS A 1 97 ? -18.485 0.913 19.624 1.00 98.31 97 LYS A N 1
ATOM 704 C CA . LYS A 1 97 ? -19.594 1.587 20.319 1.00 98.31 97 LYS A CA 1
ATOM 705 C C . LYS A 1 97 ? -20.764 0.645 20.594 1.00 98.31 97 LYS A C 1
ATOM 707 O O . LYS A 1 97 ? -21.495 0.855 21.555 1.00 98.31 97 LYS A O 1
ATOM 712 N N . GLU A 1 98 ? -20.941 -0.376 19.765 1.00 97.81 98 GLU A N 1
ATOM 713 C CA . GLU A 1 98 ? -22.021 -1.358 19.891 1.00 97.81 98 GLU A CA 1
ATOM 714 C C . GLU A 1 98 ? -21.616 -2.550 20.762 1.00 97.81 98 GLU A C 1
ATOM 716 O O . GLU A 1 98 ? -22.411 -3.050 21.560 1.00 97.81 98 GLU A O 1
ATOM 721 N N . ARG A 1 99 ? -20.364 -3.005 20.644 1.00 97.56 99 ARG A N 1
ATOM 722 C CA . ARG A 1 99 ? -19.857 -4.146 21.400 1.00 97.56 99 ARG A CA 1
ATOM 723 C C . ARG A 1 99 ? -19.792 -3.808 22.884 1.00 97.56 99 ARG A C 1
ATOM 725 O O . ARG A 1 99 ? -19.008 -2.959 23.301 1.00 97.56 99 ARG A O 1
ATOM 732 N N . GLN A 1 100 ? -20.546 -4.551 23.688 1.00 97.31 100 GLN A N 1
ATOM 733 C CA . GLN A 1 100 ? -20.506 -4.442 25.141 1.00 97.31 100 GLN A CA 1
ATOM 734 C C . GLN A 1 100 ? -19.614 -5.520 25.756 1.00 97.31 100 GLN A C 1
ATOM 736 O O . GLN A 1 100 ? -19.651 -6.690 25.367 1.00 97.31 100 GLN A O 1
ATOM 741 N N . ALA A 1 101 ? -18.812 -5.120 26.734 1.00 94.88 101 ALA A N 1
ATOM 742 C CA . ALA A 1 101 ? -18.084 -6.016 27.618 1.00 94.88 101 ALA A CA 1
ATOM 743 C C . ALA A 1 101 ? -17.902 -5.325 28.968 1.00 94.88 101 ALA A C 1
ATOM 745 O O . ALA A 1 101 ? -17.778 -4.103 29.034 1.00 94.88 101 ALA A O 1
ATOM 746 N N . PHE A 1 102 ? -17.874 -6.103 30.052 1.00 94.25 102 PHE A N 1
ATOM 747 C CA . PHE A 1 102 ? -17.743 -5.550 31.405 1.00 94.25 102 PHE A CA 1
ATOM 748 C C . PHE A 1 102 ? -18.813 -4.480 31.719 1.00 94.25 102 PHE A C 1
ATOM 750 O O . PHE A 1 102 ? -18.516 -3.467 32.348 1.00 94.25 102 PHE A O 1
ATOM 757 N N . GLY A 1 103 ? -20.047 -4.697 31.243 1.00 96.38 103 GLY A N 1
ATOM 758 C CA . GLY A 1 103 ? -21.218 -3.867 31.552 1.00 96.38 103 GLY A CA 1
ATOM 759 C C . GLY A 1 103 ? -21.400 -2.589 30.724 1.00 96.38 103 GLY A C 1
ATOM 760 O O . GLY A 1 103 ? -22.359 -1.869 30.970 1.00 96.38 103 GLY A O 1
ATOM 761 N N . GLU A 1 104 ? -20.531 -2.293 29.753 1.00 97.19 104 GLU A N 1
ATOM 762 C CA . GLU A 1 104 ? -20.629 -1.074 28.933 1.00 97.19 104 GLU A CA 1
ATOM 763 C C . GLU A 1 104 ? -20.022 -1.259 27.528 1.00 97.19 104 GLU A C 1
ATOM 765 O O . GLU A 1 104 ? -19.314 -2.246 27.292 1.00 97.19 104 GLU A O 1
ATOM 770 N N . PRO A 1 105 ? -20.268 -0.335 26.579 1.00 98.12 105 PRO A N 1
ATOM 771 C CA . PRO A 1 105 ? -19.548 -0.297 25.310 1.00 98.12 105 PRO A CA 1
ATOM 772 C C . PRO A 1 105 ? -18.028 -0.277 25.484 1.00 98.12 105 PRO A C 1
ATOM 774 O O . PRO A 1 105 ? -17.488 0.496 26.279 1.00 98.12 105 PRO A O 1
ATOM 777 N N . ILE A 1 106 ? -17.308 -1.069 24.686 1.00 98.19 106 ILE A N 1
ATOM 778 C CA . ILE A 1 106 ? -15.841 -1.128 24.771 1.00 98.19 106 ILE A CA 1
ATOM 779 C C . ILE A 1 106 ? -15.171 0.200 24.389 1.00 98.19 106 ILE A C 1
ATOM 781 O O . ILE A 1 106 ? -14.060 0.461 24.841 1.00 98.19 106 ILE A O 1
ATOM 785 N N . ALA A 1 107 ? -15.855 1.075 23.642 1.00 97.88 107 ALA A N 1
ATOM 786 C CA . ALA A 1 107 ? -15.411 2.438 23.347 1.00 97.88 107 ALA A CA 1
ATOM 787 C C . ALA A 1 107 ? -15.156 3.299 24.599 1.00 97.88 107 ALA A C 1
ATOM 789 O O . ALA A 1 107 ? -14.353 4.227 24.529 1.00 97.88 107 ALA A O 1
ATOM 790 N N . ASN A 1 108 ? -15.779 2.991 25.744 1.00 97.38 108 ASN A N 1
ATOM 791 C CA . ASN A 1 108 ? -15.547 3.712 27.003 1.00 97.38 108 ASN A CA 1
ATOM 792 C C . ASN A 1 108 ? -14.202 3.347 27.655 1.00 97.38 108 ASN A C 1
ATOM 794 O O . ASN A 1 108 ? -13.728 4.030 28.564 1.00 97.38 108 ASN A O 1
ATOM 798 N N . ARG A 1 109 ? -13.553 2.272 27.193 1.00 97.12 109 ARG A N 1
ATOM 799 C CA . ARG A 1 109 ? -12.233 1.863 27.675 1.00 97.12 109 ARG A CA 1
ATOM 800 C C . ARG A 1 109 ? -11.164 2.674 26.948 1.00 97.12 109 ARG A C 1
ATOM 802 O O . ARG A 1 109 ? -11.034 2.589 25.729 1.00 97.12 109 ARG A O 1
ATOM 809 N N . GLN A 1 110 ? -10.343 3.410 27.698 1.00 96.94 110 GLN A N 1
ATOM 810 C CA . GLN A 1 110 ? -9.313 4.294 27.131 1.00 96.94 110 GLN A CA 1
ATOM 811 C C . GLN A 1 110 ? -8.371 3.586 26.149 1.00 96.94 110 GLN A C 1
ATOM 813 O O . GLN A 1 110 ? -8.053 4.156 25.114 1.00 96.94 110 GLN A O 1
ATOM 818 N N . GLY A 1 111 ? -7.986 2.329 26.406 1.00 96.88 111 GLY A N 1
ATOM 819 C CA . GLY A 1 111 ? -7.150 1.558 25.475 1.00 96.88 111 GLY A CA 1
ATOM 820 C C . GLY A 1 111 ? -7.773 1.392 24.080 1.00 96.88 111 GLY A C 1
ATOM 821 O O . GLY A 1 111 ? -7.071 1.491 23.078 1.00 96.88 111 GLY A O 1
ATOM 822 N N . VAL A 1 112 ? -9.097 1.221 24.008 1.00 98.31 112 VAL A N 1
ATOM 823 C CA . VAL A 1 112 ? -9.856 1.142 22.748 1.00 98.31 112 VAL A CA 1
ATOM 824 C C . VAL A 1 112 ? -9.998 2.531 22.128 1.00 98.31 112 VAL A C 1
ATOM 826 O O . VAL A 1 112 ? -9.701 2.715 20.948 1.00 98.31 112 VAL A O 1
ATOM 829 N N . ALA A 1 113 ? -10.399 3.526 22.923 1.00 97.88 113 ALA A N 1
ATOM 830 C CA . ALA A 1 113 ? -10.585 4.896 22.447 1.00 97.88 113 ALA A CA 1
ATOM 831 C C . ALA A 1 113 ? -9.289 5.500 21.876 1.00 97.88 113 ALA A C 1
ATOM 833 O O . ALA A 1 113 ? -9.308 6.125 20.812 1.00 97.88 113 ALA A O 1
ATOM 834 N N . PHE A 1 114 ? -8.154 5.286 22.546 1.00 98.50 114 PHE A N 1
ATOM 835 C CA . PHE A 1 114 ? -6.843 5.747 22.090 1.00 98.50 114 PHE A CA 1
ATOM 836 C C . PHE A 1 114 ? -6.408 5.053 20.807 1.00 98.50 114 PHE A C 1
ATOM 838 O O . PHE A 1 114 ? -5.932 5.728 19.903 1.00 98.50 114 PHE A O 1
ATOM 845 N N . MET A 1 115 ? -6.626 3.744 20.673 1.00 98.62 115 MET A N 1
ATOM 846 C CA . MET A 1 115 ? -6.292 3.022 19.445 1.00 98.62 115 MET A CA 1
ATOM 847 C C . MET A 1 115 ? -7.096 3.543 18.243 1.00 98.62 115 MET A C 1
ATOM 849 O O . MET A 1 115 ? -6.514 3.862 17.210 1.00 98.62 115 MET A O 1
ATOM 853 N N . VAL A 1 116 ? -8.410 3.748 18.393 1.00 98.62 116 VAL A N 1
ATOM 854 C CA . VAL A 1 116 ? -9.251 4.345 17.334 1.00 98.62 116 VAL A CA 1
ATOM 855 C C . VAL A 1 116 ? -8.794 5.767 16.984 1.00 98.62 116 VAL A C 1
ATOM 857 O O . VAL A 1 116 ? -8.748 6.136 15.809 1.00 98.62 116 VAL A O 1
ATOM 860 N N . SER A 1 117 ? -8.424 6.560 17.991 1.00 98.50 117 SER A N 1
ATOM 861 C CA . SER A 1 117 ? -7.937 7.932 17.794 1.00 98.50 117 SER A CA 1
ATOM 862 C C . SER A 1 117 ? -6.588 7.952 17.069 1.00 98.50 117 SER A C 1
ATOM 864 O O . SER A 1 117 ? -6.404 8.730 16.135 1.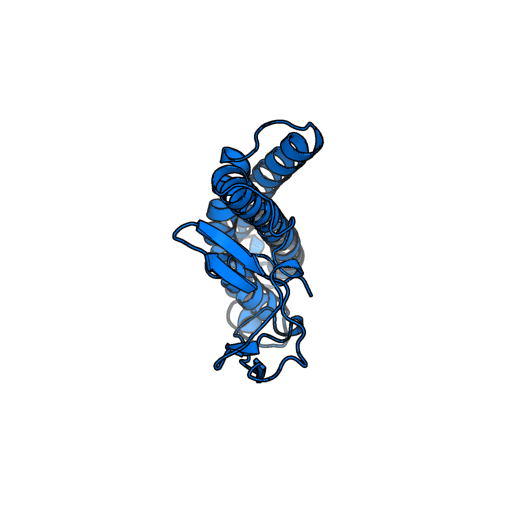00 98.50 117 SER A O 1
ATOM 866 N N . ASN A 1 118 ? -5.675 7.049 17.434 1.00 98.56 118 ASN A N 1
ATOM 867 C CA . ASN A 1 118 ? -4.375 6.891 16.788 1.00 98.56 118 ASN A CA 1
ATOM 868 C C . ASN A 1 118 ? -4.523 6.468 15.325 1.00 98.56 118 ASN A C 1
ATOM 870 O O . ASN A 1 118 ? -3.862 7.054 14.474 1.00 98.56 118 ASN A O 1
ATOM 874 N N . ILE A 1 119 ? -5.433 5.536 15.002 1.00 98.75 119 ILE A N 1
ATOM 875 C CA . ILE A 1 119 ? -5.713 5.170 13.603 1.00 98.75 119 ILE A CA 1
ATOM 876 C C . ILE A 1 119 ? -6.068 6.419 12.783 1.00 98.75 119 ILE A C 1
ATOM 878 O O . ILE A 1 119 ? -5.506 6.611 11.707 1.00 98.75 119 ILE A O 1
ATOM 882 N N . ARG A 1 120 ? -6.955 7.293 13.286 1.00 98.75 120 ARG A N 1
ATOM 883 C CA . ARG A 1 120 ? -7.323 8.539 12.587 1.00 98.75 120 ARG A CA 1
ATOM 884 C C . ARG A 1 120 ? -6.130 9.484 12.428 1.00 98.75 120 ARG A C 1
ATOM 886 O O . ARG A 1 120 ? -5.914 9.978 11.328 1.00 98.75 120 ARG A O 1
ATOM 893 N N . ILE A 1 121 ? -5.356 9.716 13.490 1.00 98.75 121 ILE A N 1
ATOM 894 C CA . ILE A 1 121 ? -4.186 10.613 13.456 1.00 98.75 121 ILE A CA 1
ATOM 895 C C . ILE A 1 121 ? -3.184 10.158 12.388 1.00 98.75 121 ILE A C 1
ATOM 897 O O . ILE A 1 121 ? -2.740 10.956 11.561 1.00 98.75 121 ILE A O 1
ATOM 901 N N . GLU A 1 122 ? -2.845 8.870 12.388 1.00 98.56 122 GLU A N 1
ATOM 902 C CA . GLU A 1 122 ? -1.862 8.309 11.461 1.00 98.56 122 GLU A CA 1
ATOM 903 C C . GLU A 1 122 ? -2.395 8.275 10.024 1.00 98.56 122 GLU A C 1
ATOM 905 O O . GLU A 1 122 ? -1.665 8.591 9.084 1.00 98.56 122 GLU A O 1
ATOM 910 N N . LEU A 1 123 ? -3.679 7.956 9.840 1.00 98.62 123 LEU A N 1
ATOM 911 C CA . LEU A 1 123 ? -4.339 8.005 8.538 1.00 98.62 123 LEU A CA 1
ATOM 912 C C . LEU A 1 123 ? -4.342 9.420 7.952 1.00 98.62 123 LEU A C 1
ATOM 914 O O . LEU A 1 123 ? -3.982 9.604 6.789 1.00 98.62 123 LEU A O 1
ATOM 918 N N . ASP A 1 124 ? -4.696 10.429 8.744 1.00 98.75 124 ASP A N 1
ATOM 919 C CA . ASP A 1 124 ? -4.701 11.817 8.285 1.00 98.75 124 ASP A CA 1
ATOM 920 C C . ASP A 1 124 ? -3.275 12.283 7.946 1.00 98.75 124 ASP A C 1
ATOM 922 O O . ASP A 1 124 ? -3.059 12.921 6.912 1.00 98.75 124 ASP A O 1
ATOM 926 N N . GLY A 1 125 ? -2.276 11.890 8.745 1.00 98.62 125 GLY A N 1
ATOM 927 C CA . GLY A 1 125 ? -0.860 12.127 8.454 1.00 98.62 125 GLY A CA 1
ATOM 928 C C . GLY A 1 125 ? -0.416 11.512 7.123 1.00 98.62 125 GLY A C 1
ATOM 929 O O . GLY A 1 125 ? 0.163 12.207 6.278 1.00 98.62 125 GLY A O 1
ATOM 930 N N . LEU A 1 126 ? -0.748 10.237 6.897 1.00 98.56 126 LEU A N 1
ATOM 931 C CA . LEU A 1 126 ? -0.476 9.523 5.649 1.00 98.56 126 LEU A CA 1
ATOM 932 C C . LEU A 1 126 ? -1.167 10.190 4.450 1.00 98.56 126 LEU A C 1
ATOM 934 O O . LEU A 1 126 ? -0.554 10.382 3.394 1.00 98.56 126 LEU A O 1
ATOM 938 N N . ARG A 1 127 ? -2.429 10.592 4.612 1.00 98.62 127 ARG A N 1
ATOM 939 C CA . ARG A 1 127 ? -3.208 11.256 3.566 1.00 98.62 127 ARG A CA 1
ATOM 940 C C . ARG A 1 127 ? -2.607 12.608 3.199 1.00 98.62 127 ARG A C 1
ATOM 942 O O . ARG A 1 127 ? -2.456 12.903 2.015 1.00 98.62 127 ARG A O 1
ATOM 949 N N . LEU A 1 128 ? -2.201 13.405 4.187 1.00 98.75 128 LEU A N 1
ATOM 950 C CA . LEU A 1 128 ? -1.592 14.717 3.967 1.00 98.75 128 LEU A CA 1
ATOM 951 C C . LEU A 1 128 ? -0.263 14.626 3.211 1.00 98.75 128 LEU A C 1
ATOM 953 O O . LEU A 1 128 ? -0.052 15.392 2.268 1.00 98.75 128 LEU A O 1
ATOM 957 N N . ILE A 1 129 ? 0.635 13.706 3.587 1.00 98.62 129 ILE A N 1
ATOM 958 C CA . ILE A 1 129 ? 1.915 13.560 2.876 1.00 98.62 129 ILE A CA 1
ATOM 959 C C . ILE A 1 129 ? 1.718 13.019 1.455 1.00 98.62 129 ILE A C 1
ATOM 961 O O . ILE A 1 129 ? 2.375 13.494 0.527 1.00 98.62 129 ILE A O 1
ATOM 965 N N . THR A 1 130 ? 0.768 12.099 1.268 1.00 98.56 130 THR A N 1
ATOM 966 C CA . THR A 1 130 ? 0.430 11.535 -0.046 1.00 98.56 130 THR A CA 1
ATOM 967 C C . THR A 1 130 ? -0.132 12.610 -0.974 1.00 98.56 130 THR A C 1
ATOM 969 O O . THR A 1 130 ? 0.403 12.823 -2.061 1.00 98.56 130 THR A O 1
ATOM 972 N N . LEU A 1 131 ? -1.149 13.357 -0.528 1.00 98.62 131 LEU A N 1
ATOM 973 C CA . LEU A 1 131 ? -1.755 14.437 -1.313 1.00 98.62 131 LEU A CA 1
ATOM 974 C C . LEU A 1 131 ? -0.766 15.566 -1.606 1.00 98.62 131 LEU A C 1
ATOM 976 O O . LEU A 1 131 ? -0.792 16.131 -2.695 1.00 98.62 131 LEU A O 1
ATOM 980 N N . ARG A 1 132 ? 0.150 15.872 -0.678 1.00 98.75 132 ARG A N 1
ATOM 981 C CA . ARG A 1 132 ? 1.235 16.826 -0.936 1.00 98.75 132 ARG A CA 1
ATOM 982 C C . ARG A 1 132 ? 2.147 16.349 -2.066 1.00 98.75 132 ARG A C 1
ATOM 984 O O . ARG A 1 132 ? 2.516 17.159 -2.910 1.00 98.75 132 ARG A O 1
ATOM 991 N N . GLY A 1 133 ? 2.512 15.067 -2.083 1.00 98.50 133 GLY A N 1
ATOM 992 C CA . GLY A 1 133 ? 3.324 14.484 -3.152 1.00 98.50 133 GLY A CA 1
ATOM 993 C C . GLY A 1 133 ? 2.632 14.549 -4.510 1.00 98.50 133 GLY A C 1
ATOM 994 O O . GLY A 1 133 ? 3.216 15.062 -5.460 1.00 98.50 133 GLY A O 1
ATOM 995 N N . VAL A 1 134 ? 1.369 14.120 -4.572 1.00 98.19 134 VAL A N 1
ATOM 996 C CA . VAL A 1 134 ? 0.556 14.160 -5.801 1.00 98.19 134 VAL A CA 1
ATOM 997 C C . VAL A 1 134 ? 0.344 15.598 -6.283 1.00 98.19 134 VAL A C 1
ATOM 999 O O . VAL A 1 134 ? 0.581 15.898 -7.444 1.00 98.19 134 VAL A O 1
ATOM 1002 N N . SER A 1 135 ? 0.014 16.531 -5.388 1.00 98.69 135 SER A N 1
ATOM 1003 C CA . SER A 1 135 ? -0.163 17.941 -5.753 1.00 98.69 135 SER A CA 1
ATOM 1004 C C . SER A 1 135 ? 1.116 18.571 -6.316 1.00 98.69 135 SER A C 1
ATOM 1006 O O . SER A 1 135 ? 1.050 19.381 -7.238 1.00 98.69 135 SER A O 1
ATOM 1008 N N . ARG A 1 136 ? 2.293 18.210 -5.787 1.00 98.56 136 ARG A N 1
ATOM 1009 C CA . ARG A 1 136 ? 3.577 18.672 -6.337 1.00 98.56 136 ARG A CA 1
ATOM 1010 C C . ARG A 1 136 ? 3.847 18.070 -7.713 1.00 98.56 136 ARG A C 1
ATOM 1012 O O . ARG A 1 136 ? 4.283 18.813 -8.588 1.00 98.56 136 ARG A O 1
ATOM 1019 N N . LEU A 1 137 ? 3.558 16.780 -7.894 1.00 97.50 137 LEU A N 1
ATOM 1020 C CA . LEU A 1 137 ? 3.643 16.096 -9.185 1.00 97.50 137 LEU A CA 1
ATOM 1021 C C . LEU A 1 137 ? 2.784 16.802 -10.247 1.00 97.50 137 LEU A C 1
ATOM 1023 O O . LEU A 1 137 ? 3.315 17.171 -11.291 1.00 97.50 137 LEU A O 1
ATOM 1027 N N . ASP A 1 138 ? 1.514 17.082 -9.948 1.00 97.94 138 ASP A N 1
ATOM 1028 C CA . ASP A 1 138 ? 0.591 17.766 -10.871 1.00 97.94 138 ASP A CA 1
ATOM 1029 C C . ASP A 1 138 ? 1.052 19.188 -11.232 1.00 97.94 138 ASP A C 1
ATOM 1031 O O . ASP A 1 138 ? 0.797 19.682 -12.327 1.00 97.94 138 ASP A O 1
ATOM 1035 N N . GLN A 1 139 ? 1.766 19.853 -10.321 1.00 98.44 139 GLN A N 1
ATO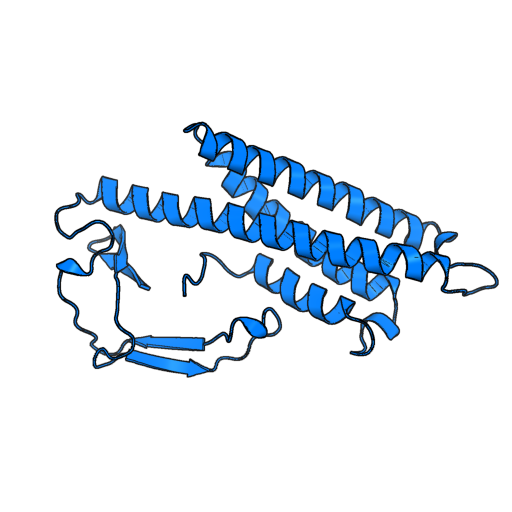M 1036 C CA . GLN A 1 139 ? 2.343 21.185 -10.535 1.00 98.44 139 GLN A CA 1
ATOM 1037 C C . GLN A 1 139 ? 3.699 21.157 -11.261 1.00 98.44 139 GLN A C 1
ATOM 1039 O O . GLN A 1 139 ? 4.336 22.204 -11.381 1.00 98.44 139 GLN A O 1
ATOM 1044 N N . GLY A 1 140 ? 4.201 19.987 -11.671 1.00 97.12 140 GLY A N 1
ATOM 1045 C CA . GLY A 1 140 ? 5.538 19.851 -12.261 1.00 97.12 140 GLY A CA 1
ATOM 1046 C C . GLY A 1 140 ? 6.677 20.173 -11.284 1.00 97.12 140 GLY A C 1
ATOM 1047 O O . GLY A 1 140 ? 7.786 20.511 -11.695 1.00 97.12 140 GLY A O 1
ATOM 1048 N N . ARG A 1 141 ? 6.423 20.109 -9.972 1.00 98.38 141 ARG A N 1
ATOM 1049 C CA . ARG A 1 141 ? 7.415 20.381 -8.923 1.00 98.38 141 ARG A CA 1
ATOM 1050 C C . ARG A 1 141 ? 8.042 19.075 -8.455 1.00 98.38 141 ARG A C 1
ATOM 1052 O O . ARG A 1 141 ? 7.367 18.058 -8.336 1.00 98.38 141 ARG A O 1
ATOM 1059 N N . SER A 1 142 ? 9.322 19.123 -8.080 1.00 97.38 142 SER A N 1
ATOM 1060 C CA . SER A 1 142 ? 10.003 17.959 -7.495 1.00 97.38 142 SER A CA 1
ATOM 1061 C C . SER A 1 142 ? 9.234 17.427 -6.286 1.00 97.38 142 SER A C 1
ATOM 1063 O O . SER A 1 142 ? 8.954 18.183 -5.356 1.00 97.38 142 SER A O 1
ATOM 1065 N N . TYR A 1 143 ? 8.915 16.138 -6.290 1.00 98.25 143 TYR A N 1
ATOM 1066 C CA . TYR A 1 143 ? 8.131 15.456 -5.256 1.00 98.25 143 TYR A CA 1
ATOM 1067 C C . TYR A 1 143 ? 8.875 14.234 -4.685 1.00 98.25 143 TYR A C 1
ATOM 1069 O O . TYR A 1 143 ? 8.297 13.399 -3.990 1.00 98.25 143 TYR A O 1
ATOM 1077 N N . ASN A 1 144 ? 10.181 14.126 -4.965 1.00 97.31 144 ASN A N 1
ATOM 1078 C CA . ASN A 1 144 ? 11.028 12.987 -4.591 1.00 97.31 144 ASN A CA 1
ATOM 1079 C C . ASN A 1 144 ? 10.983 12.708 -3.085 1.00 97.31 144 ASN A C 1
ATOM 1081 O O . ASN A 1 144 ? 10.878 11.557 -2.653 1.00 97.31 144 ASN A O 1
ATOM 1085 N N . ARG A 1 145 ? 11.036 13.779 -2.286 1.00 98.25 145 ARG A N 1
ATOM 1086 C CA . ARG A 1 145 ? 10.975 13.703 -0.827 1.00 98.25 145 ARG A CA 1
ATOM 1087 C C . ARG A 1 145 ? 9.612 13.197 -0.364 1.00 98.25 145 ARG A C 1
ATOM 1089 O O . ARG A 1 145 ? 9.549 12.304 0.473 1.00 98.25 145 ARG A O 1
ATOM 1096 N N . GLU A 1 146 ? 8.532 13.751 -0.902 1.00 98.56 146 GLU A N 1
ATOM 1097 C CA . GLU A 1 146 ? 7.164 13.369 -0.562 1.00 98.56 146 GLU A CA 1
ATOM 1098 C C . GLU A 1 146 ? 6.869 11.915 -0.935 1.00 98.56 146 GLU A C 1
ATOM 1100 O O . GLU A 1 146 ? 6.319 11.198 -0.108 1.00 98.56 146 GLU A O 1
ATOM 1105 N N . ALA A 1 147 ? 7.295 11.450 -2.114 1.00 97.75 147 ALA A N 1
ATOM 1106 C CA . ALA A 1 147 ? 7.140 10.053 -2.523 1.00 97.75 147 ALA A CA 1
ATOM 1107 C C . ALA A 1 147 ? 7.855 9.089 -1.561 1.00 97.75 147 ALA A C 1
ATOM 1109 O O . ALA A 1 147 ? 7.286 8.073 -1.165 1.00 97.75 147 ALA A O 1
ATOM 1110 N N . GLY A 1 148 ? 9.084 9.417 -1.143 1.00 97.06 148 GLY A N 1
ATOM 1111 C CA . GLY A 1 148 ? 9.828 8.620 -0.163 1.00 97.06 148 GLY A CA 1
ATOM 1112 C C . GLY A 1 148 ? 9.176 8.609 1.224 1.00 97.06 148 GLY A C 1
ATOM 1113 O O . GLY A 1 148 ? 9.042 7.551 1.839 1.00 97.06 148 GLY A O 1
ATOM 1114 N N . LEU A 1 149 ? 8.722 9.771 1.703 1.00 98.25 149 LEU A N 1
ATOM 1115 C CA . LEU A 1 149 ? 8.038 9.881 2.994 1.00 98.25 149 LEU A CA 1
ATOM 1116 C C . LEU A 1 149 ? 6.694 9.153 2.989 1.00 98.25 149 LEU A C 1
ATOM 1118 O O . LEU A 1 149 ? 6.439 8.374 3.900 1.00 98.25 149 LEU A O 1
ATOM 1122 N N . ALA A 1 150 ? 5.867 9.359 1.963 1.00 97.88 150 ALA A N 1
ATOM 1123 C CA . ALA A 1 150 ? 4.582 8.684 1.820 1.00 97.88 150 ALA A CA 1
ATOM 1124 C C . ALA A 1 150 ? 4.761 7.163 1.770 1.00 97.88 150 ALA A C 1
ATOM 1126 O O . ALA A 1 150 ? 4.058 6.444 2.473 1.00 97.88 150 ALA A O 1
ATOM 1127 N N . ARG A 1 151 ? 5.761 6.671 1.024 1.00 95.81 151 ARG A N 1
ATOM 1128 C CA . ARG A 1 151 ? 6.089 5.241 0.948 1.00 95.81 151 ARG A CA 1
ATOM 1129 C C . ARG A 1 151 ? 6.422 4.644 2.310 1.00 95.81 151 ARG A C 1
ATOM 1131 O O . ARG A 1 151 ? 5.871 3.604 2.666 1.00 95.81 151 ARG A O 1
ATOM 1138 N N . ARG A 1 152 ? 7.326 5.291 3.050 1.00 96.06 152 ARG A N 1
ATOM 1139 C CA . ARG A 1 152 ? 7.756 4.836 4.377 1.00 96.06 152 ARG A CA 1
ATOM 1140 C C . ARG A 1 152 ? 6.601 4.868 5.373 1.00 96.06 152 ARG A C 1
ATOM 1142 O O . ARG A 1 152 ? 6.366 3.886 6.068 1.00 96.06 152 ARG A O 1
ATOM 1149 N N . PHE A 1 153 ? 5.861 5.974 5.393 1.00 97.56 153 PHE A N 1
ATOM 1150 C CA . PHE A 1 153 ? 4.717 6.152 6.279 1.00 97.56 153 PHE A CA 1
ATOM 1151 C C . PHE A 1 153 ? 3.638 5.099 5.991 1.00 97.56 153 PHE A C 1
ATOM 1153 O O . PHE A 1 153 ? 3.131 4.473 6.918 1.00 97.56 153 PHE A O 1
ATOM 1160 N N . ALA A 1 154 ? 3.340 4.836 4.713 1.00 97.12 154 ALA A N 1
ATOM 1161 C CA . ALA A 1 154 ? 2.385 3.812 4.299 1.00 97.12 154 ALA A CA 1
ATOM 1162 C C . ALA A 1 154 ? 2.813 2.404 4.741 1.00 97.12 154 ALA A C 1
ATOM 1164 O O . ALA A 1 154 ? 1.981 1.661 5.257 1.00 97.12 154 ALA A O 1
ATOM 1165 N N . SER A 1 155 ? 4.096 2.045 4.588 1.00 94.31 155 SER A N 1
ATOM 1166 C CA . SER A 1 155 ? 4.622 0.755 5.064 1.00 94.31 155 SER A CA 1
ATOM 1167 C C . SER A 1 155 ? 4.427 0.565 6.560 1.00 94.31 155 SER A C 1
ATOM 1169 O O . SER A 1 155 ? 3.929 -0.470 6.995 1.00 94.31 155 SER A O 1
ATOM 1171 N N . GLU A 1 156 ? 4.872 1.549 7.341 1.00 94.31 156 GLU A N 1
ATOM 1172 C CA . GLU A 1 156 ? 4.939 1.438 8.795 1.00 94.31 156 GLU A CA 1
ATOM 1173 C C . GLU A 1 156 ? 3.534 1.540 9.405 1.00 94.31 156 GLU A C 1
ATOM 1175 O O . GLU A 1 156 ? 3.104 0.661 10.154 1.00 94.31 156 GLU A O 1
ATOM 1180 N N . LYS A 1 157 ? 2.778 2.584 9.049 1.00 97.69 157 LYS A N 1
ATOM 1181 C CA . LYS A 1 157 ? 1.471 2.857 9.658 1.00 97.69 157 LYS A CA 1
ATOM 1182 C C . LYS A 1 157 ? 0.337 2.070 9.028 1.00 97.69 157 LYS A C 1
ATOM 1184 O O . LYS A 1 157 ? -0.579 1.692 9.748 1.00 97.69 157 LYS A O 1
ATOM 1189 N N . GLY A 1 158 ? 0.406 1.742 7.737 1.00 96.75 158 GLY A N 1
ATOM 1190 C CA . GLY A 1 158 ? -0.589 0.877 7.099 1.00 96.75 158 GLY A CA 1
ATOM 1191 C C . GLY A 1 158 ? -0.662 -0.494 7.775 1.00 96.75 158 GLY A C 1
ATOM 1192 O O . GLY A 1 158 ? -1.743 -0.947 8.144 1.00 96.75 158 GLY A O 1
ATOM 1193 N N . MET A 1 159 ? 0.489 -1.125 8.027 1.00 93.69 159 MET A N 1
ATOM 1194 C CA . MET A 1 159 ? 0.538 -2.405 8.739 1.00 93.69 159 MET A CA 1
ATOM 1195 C C . MET A 1 159 ? -0.008 -2.294 10.171 1.00 93.69 159 MET A C 1
ATOM 1197 O O . MET A 1 159 ? -0.787 -3.156 10.585 1.00 93.69 159 MET A O 1
ATOM 1201 N N . GLN A 1 160 ? 0.365 -1.238 10.905 1.00 97.75 160 GLN A N 1
ATOM 1202 C CA . GLN A 1 160 ? -0.129 -1.007 12.265 1.00 97.75 160 GLN A CA 1
ATOM 1203 C C . GLN A 1 160 ? -1.653 -0.832 12.288 1.00 97.75 160 GLN A C 1
ATOM 1205 O O . GLN A 1 160 ? -2.323 -1.530 13.039 1.00 97.75 160 GLN A O 1
ATOM 1210 N N . ILE A 1 161 ? -2.208 0.016 11.416 1.00 98.56 161 ILE A N 1
ATOM 1211 C CA . ILE A 1 161 ? -3.656 0.263 11.329 1.00 98.56 161 ILE A CA 1
ATOM 1212 C C . ILE A 1 161 ? -4.419 -1.032 11.036 1.00 98.56 161 ILE A C 1
ATOM 1214 O O . ILE A 1 161 ? -5.441 -1.299 11.665 1.00 98.56 161 ILE A O 1
ATOM 1218 N N . GLY A 1 162 ? -3.926 -1.861 10.110 1.00 98.06 162 GLY A N 1
ATOM 1219 C CA . GLY A 1 162 ? -4.538 -3.162 9.836 1.00 98.06 162 GLY A CA 1
ATOM 1220 C C . GLY A 1 162 ? -4.545 -4.074 11.067 1.00 98.06 162 GLY A C 1
ATOM 1221 O O . GLY A 1 162 ? -5.566 -4.686 11.378 1.00 98.06 162 GLY A O 1
ATOM 1222 N N . SER A 1 163 ? -3.424 -4.130 11.791 1.00 98.19 163 SER A N 1
ATOM 1223 C CA . SER A 1 163 ? -3.294 -4.925 13.018 1.00 98.19 163 SER A CA 1
ATOM 1224 C C . SER A 1 163 ? -4.217 -4.422 14.131 1.00 98.19 163 SER A C 1
ATOM 1226 O O . SER A 1 163 ? -4.895 -5.221 14.776 1.00 98.19 163 SER A O 1
ATOM 1228 N N . ASP A 1 164 ? -4.288 -3.107 14.329 1.00 98.56 164 ASP A N 1
ATOM 1229 C CA . ASP A 1 164 ? -5.181 -2.471 15.299 1.00 98.56 164 ASP A CA 1
ATOM 1230 C C . ASP A 1 164 ? -6.647 -2.744 14.950 1.00 98.56 164 ASP A C 1
ATOM 1232 O O . ASP A 1 164 ? -7.454 -3.045 15.827 1.00 98.56 164 ASP A O 1
ATOM 1236 N N . GLY A 1 165 ? -6.985 -2.733 13.657 1.00 98.44 165 GLY A N 1
ATOM 1237 C CA . GLY A 1 165 ? -8.305 -3.104 13.159 1.00 98.44 165 GLY A CA 1
ATOM 1238 C C . GLY A 1 165 ? -8.735 -4.503 13.599 1.00 98.44 165 GLY A C 1
ATOM 1239 O O . GLY A 1 165 ? -9.843 -4.683 14.098 1.00 98.44 165 GLY A O 1
ATOM 1240 N N . VAL A 1 166 ? -7.842 -5.488 13.476 1.00 98.62 166 VAL A N 1
ATOM 1241 C CA . VAL A 1 166 ? -8.073 -6.853 13.975 1.00 98.62 166 VAL A CA 1
ATOM 1242 C C . VAL A 1 166 ? -8.200 -6.860 15.502 1.00 98.62 166 VAL A C 1
ATOM 1244 O O . VAL A 1 166 ? -9.137 -7.447 16.046 1.00 98.62 166 VAL A O 1
ATOM 1247 N N . GLN A 1 167 ? -7.299 -6.169 16.202 1.00 98.50 167 GLN A N 1
ATOM 1248 C CA . GLN A 1 167 ? -7.248 -6.151 17.664 1.00 98.50 167 GLN A CA 1
ATOM 1249 C C . GLN A 1 167 ? -8.495 -5.523 18.309 1.00 98.50 167 GLN A C 1
ATOM 1251 O O . GLN A 1 167 ? -8.953 -6.014 19.344 1.00 98.50 167 GLN A O 1
ATOM 1256 N N . LEU A 1 168 ? -9.074 -4.482 17.701 1.00 98.50 168 LEU A N 1
ATOM 1257 C CA . LEU A 1 168 ? -10.285 -3.803 18.184 1.00 98.50 168 LEU A CA 1
ATOM 1258 C C . LEU A 1 168 ? -11.530 -4.699 18.169 1.00 98.50 168 LEU A C 1
ATOM 1260 O O . LEU A 1 168 ? -12.460 -4.474 18.945 1.00 98.50 168 LEU A O 1
ATOM 1264 N N . LEU A 1 169 ? -11.540 -5.737 17.330 1.00 98.25 169 LEU A N 1
ATOM 1265 C CA . LEU A 1 169 ? -12.588 -6.756 17.322 1.00 98.25 169 LEU A CA 1
ATOM 1266 C C . LEU A 1 169 ? -12.272 -7.953 18.236 1.00 98.25 169 LEU A C 1
ATOM 1268 O O . LEU A 1 169 ? -13.153 -8.776 18.500 1.00 98.25 169 LEU A O 1
ATOM 1272 N N . GLY A 1 170 ? -11.036 -8.070 18.728 1.00 96.62 170 GLY A N 1
ATOM 1273 C CA . GLY A 1 170 ? -10.565 -9.233 19.478 1.00 96.62 170 GLY A CA 1
ATOM 1274 C C . GLY A 1 170 ? -10.643 -10.513 18.640 1.00 96.62 170 GLY A C 1
ATOM 1275 O O . GLY A 1 170 ? -10.306 -10.513 17.459 1.00 96.62 170 GLY A O 1
ATOM 1276 N N . GLY A 1 171 ? -11.131 -11.610 19.230 1.00 96.62 171 GLY A N 1
ATOM 1277 C CA . GLY A 1 171 ? -11.259 -12.896 18.530 1.00 96.62 171 GLY A CA 1
ATOM 1278 C C . GLY A 1 171 ? -12.099 -12.827 17.247 1.00 96.62 171 GLY A C 1
ATOM 1279 O O . GLY A 1 171 ? -11.749 -13.469 16.261 1.00 96.62 171 GLY A O 1
ATOM 1280 N N . HIS A 1 172 ? -13.138 -11.984 17.210 1.00 96.94 172 HIS A N 1
ATOM 1281 C CA . HIS A 1 172 ? -13.965 -11.783 16.013 1.00 96.94 172 HIS A CA 1
ATOM 1282 C C . HIS A 1 172 ? -13.158 -11.211 14.841 1.00 96.94 172 HIS A C 1
ATOM 1284 O O . HIS A 1 172 ? -13.392 -11.589 13.694 1.00 96.94 172 HIS A O 1
ATOM 1290 N N . GLY A 1 173 ? -12.158 -10.371 15.126 1.00 97.50 173 GLY A N 1
ATOM 1291 C CA . GLY A 1 173 ? -11.287 -9.774 14.117 1.00 97.50 173 GLY A CA 1
ATOM 1292 C C . GLY A 1 173 ? -10.335 -10.765 13.460 1.00 97.50 173 GLY A C 1
ATOM 1293 O O . GLY A 1 173 ? -9.814 -10.469 12.392 1.00 97.50 173 GLY A O 1
ATOM 1294 N N . PHE A 1 174 ? -10.110 -11.931 14.073 1.00 96.88 174 PHE A N 1
ATOM 1295 C CA . PHE A 1 174 ? -9.301 -13.011 13.504 1.00 96.88 174 PHE A CA 1
ATOM 1296 C C . PHE A 1 174 ? -10.112 -13.936 12.582 1.00 96.88 174 PHE A C 1
ATOM 1298 O O . PHE A 1 174 ? -9.553 -14.647 11.747 1.00 96.88 174 PHE A O 1
ATOM 1305 N N . THR A 1 175 ? -11.438 -13.948 12.732 1.00 96.00 175 THR A N 1
ATOM 1306 C CA . THR A 1 175 ? -12.326 -14.781 11.915 1.00 96.00 175 THR A CA 1
ATOM 1307 C C . THR A 1 175 ? -12.657 -14.111 10.583 1.00 96.00 175 THR A C 1
ATOM 1309 O O . THR A 1 175 ? -12.581 -12.894 10.439 1.00 96.00 175 THR A O 1
ATOM 1312 N N . LYS A 1 176 ? -13.094 -14.910 9.604 1.00 95.06 176 LYS A N 1
ATOM 1313 C CA . LYS A 1 176 ? -13.499 -14.418 8.276 1.00 95.06 176 LYS A CA 1
ATOM 1314 C C . LYS A 1 176 ? -14.906 -13.810 8.231 1.00 95.06 176 LYS A C 1
ATOM 1316 O O . LYS A 1 176 ? -15.338 -13.393 7.161 1.00 95.06 176 LYS A O 1
ATOM 1321 N N . GLU A 1 177 ? -15.624 -13.775 9.354 1.00 95.19 177 GLU A N 1
ATOM 1322 C CA . GLU A 1 177 ? -16.949 -13.142 9.442 1.00 95.19 177 GLU A CA 1
ATOM 1323 C C . GLU A 1 177 ? -16.854 -11.617 9.317 1.00 95.19 177 GLU A C 1
ATOM 1325 O O . GLU A 1 177 ? -17.776 -10.969 8.824 1.00 95.19 177 GLU A O 1
ATOM 1330 N N . HIS A 1 178 ? -15.712 -11.047 9.716 1.00 97.19 178 HIS A N 1
ATOM 1331 C CA . HIS A 1 178 ? -15.450 -9.617 9.654 1.00 97.19 178 HIS A CA 1
ATOM 1332 C C . HIS A 1 178 ? -14.359 -9.297 8.619 1.00 97.19 178 HIS A C 1
ATOM 1334 O O . HIS A 1 178 ? -13.359 -10.008 8.516 1.00 97.19 178 HIS A O 1
ATOM 1340 N N . PRO A 1 179 ? -14.488 -8.192 7.862 1.00 97.25 179 PRO A N 1
ATOM 1341 C CA . PRO A 1 179 ? -13.566 -7.861 6.774 1.00 97.25 179 PRO A CA 1
ATOM 1342 C C . PRO A 1 179 ? -12.190 -7.362 7.243 1.00 97.25 179 PRO A C 1
ATOM 1344 O O . PRO A 1 179 ? -11.286 -7.227 6.416 1.00 97.25 179 PRO A O 1
ATOM 1347 N N . VAL A 1 180 ? -12.009 -7.078 8.538 1.00 97.81 180 VAL A N 1
ATOM 1348 C CA . VAL A 1 180 ? -10.785 -6.451 9.068 1.00 97.81 180 VAL A CA 1
ATOM 1349 C C . VAL A 1 180 ? -9.537 -7.309 8.868 1.00 97.81 180 VAL A C 1
ATOM 1351 O O . VAL A 1 180 ? -8.483 -6.769 8.538 1.00 97.81 180 VAL A O 1
ATOM 1354 N N . GLU A 1 181 ? -9.658 -8.638 8.957 1.00 97.94 181 GLU A N 1
ATOM 1355 C CA . GLU A 1 181 ? -8.540 -9.556 8.702 1.00 97.94 181 GLU A CA 1
ATOM 1356 C C . GLU A 1 181 ? -8.035 -9.438 7.258 1.00 97.94 181 GLU A C 1
ATOM 1358 O O . GLU A 1 181 ? -6.829 -9.431 7.002 1.00 97.94 181 GLU A O 1
ATOM 1363 N N . ARG A 1 182 ? -8.958 -9.249 6.304 1.00 97.75 182 ARG A N 1
ATOM 1364 C CA . ARG A 1 182 ? -8.616 -9.060 4.894 1.00 97.75 182 ARG A CA 1
ATOM 1365 C C . ARG A 1 182 ? -7.835 -7.774 4.700 1.00 97.75 182 ARG A C 1
ATOM 1367 O O . ARG A 1 182 ? -6.781 -7.808 4.075 1.00 97.75 182 ARG A O 1
ATOM 1374 N N . TRP A 1 183 ? -8.315 -6.668 5.261 1.00 98.19 183 TRP A N 1
ATOM 1375 C CA . TRP A 1 183 ? -7.622 -5.386 5.148 1.00 98.19 183 TRP A CA 1
ATOM 1376 C C . TRP A 1 183 ? -6.254 -5.399 5.825 1.00 98.19 183 TRP A C 1
ATOM 1378 O O . TRP A 1 183 ? -5.321 -4.817 5.283 1.00 98.19 183 TRP A O 1
ATOM 1388 N N . TYR A 1 184 ? -6.088 -6.114 6.940 1.00 97.81 184 TYR A N 1
ATOM 1389 C CA . TYR A 1 184 ? -4.768 -6.350 7.525 1.00 97.81 184 TYR A CA 1
ATOM 1390 C C . TYR A 1 184 ? -3.822 -7.058 6.546 1.00 97.81 184 TYR A C 1
ATOM 1392 O O . TYR A 1 184 ? -2.707 -6.586 6.312 1.00 97.81 184 TYR A O 1
ATOM 1400 N N . ARG A 1 185 ? -4.269 -8.162 5.930 1.00 96.69 185 ARG A N 1
ATOM 1401 C CA . ARG A 1 185 ? -3.471 -8.891 4.929 1.00 96.69 185 ARG A CA 1
ATOM 1402 C C . ARG A 1 185 ? -3.109 -8.007 3.734 1.00 96.69 185 ARG A C 1
ATOM 1404 O O . ARG A 1 185 ? -1.975 -8.068 3.264 1.00 96.69 185 ARG A O 1
ATOM 1411 N N . ASP A 1 186 ? -4.042 -7.185 3.262 1.00 96.25 186 ASP A N 1
ATOM 1412 C CA . ASP A 1 186 ? -3.833 -6.285 2.124 1.00 96.25 186 ASP A CA 1
ATOM 1413 C C . ASP A 1 186 ? -2.853 -5.148 2.479 1.00 96.25 186 ASP A C 1
ATOM 1415 O O . ASP A 1 186 ? -1.892 -4.903 1.750 1.00 96.25 186 ASP A O 1
ATOM 1419 N N . LEU A 1 187 ? -3.014 -4.512 3.645 1.00 96.62 187 LEU A N 1
ATOM 1420 C CA . LEU A 1 187 ? -2.1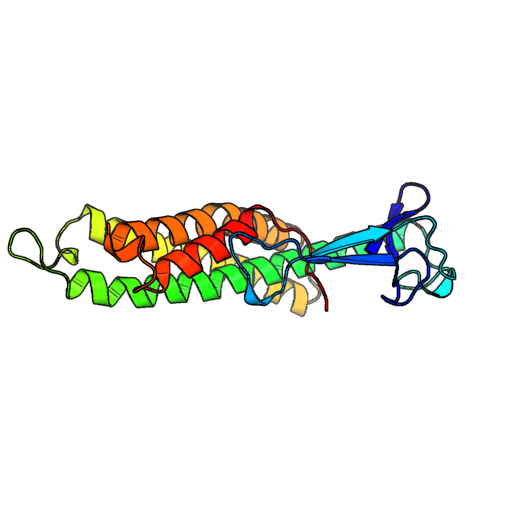08 -3.468 4.145 1.00 96.62 187 LEU A CA 1
ATOM 1421 C C . LEU A 1 187 ? -0.694 -4.000 4.413 1.00 96.62 187 LEU A C 1
ATOM 1423 O O . LEU A 1 187 ? 0.285 -3.275 4.231 1.00 96.62 187 LEU A O 1
ATOM 1427 N N . ARG A 1 188 ? -0.553 -5.279 4.783 1.00 94.44 188 ARG A N 1
ATOM 1428 C CA . ARG A 1 188 ? 0.761 -5.910 4.965 1.00 94.44 188 ARG A CA 1
ATOM 1429 C C . ARG A 1 188 ? 1.571 -5.958 3.669 1.00 94.44 188 ARG A C 1
ATOM 1431 O O . ARG A 1 188 ? 2.798 -5.837 3.739 1.00 94.44 188 ARG A O 1
ATOM 1438 N N . ALA A 1 189 ? 0.909 -6.097 2.516 1.00 92.88 189 ALA A N 1
ATOM 1439 C CA . ALA A 1 189 ? 1.563 -6.116 1.209 1.00 92.88 189 ALA A CA 1
ATOM 1440 C C . ALA A 1 189 ? 2.241 -4.778 0.890 1.00 92.88 189 ALA A C 1
ATOM 1442 O O . ALA A 1 189 ? 3.334 -4.764 0.336 1.00 92.88 189 ALA A O 1
ATOM 1443 N N . ILE A 1 190 ? 1.661 -3.661 1.335 1.00 90.81 190 ILE A N 1
ATOM 1444 C CA . ILE A 1 190 ? 2.227 -2.319 1.145 1.00 90.81 190 ILE A CA 1
ATOM 1445 C C . ILE A 1 190 ? 3.622 -2.235 1.762 1.00 90.81 190 ILE A C 1
ATOM 1447 O O . ILE A 1 190 ? 4.521 -1.644 1.181 1.00 90.81 190 ILE A O 1
ATOM 1451 N N . GLY A 1 191 ? 3.861 -2.882 2.903 1.00 85.44 191 GLY A N 1
ATOM 1452 C CA . GLY A 1 191 ? 5.174 -2.883 3.552 1.00 85.44 191 GLY A CA 1
ATOM 1453 C C . GLY A 1 191 ? 6.296 -3.572 2.764 1.00 85.44 191 GLY A C 1
ATOM 1454 O O . GLY A 1 191 ? 7.458 -3.355 3.089 1.00 85.44 191 GLY A O 1
ATOM 1455 N N . VAL A 1 192 ? 5.973 -4.394 1.760 1.00 86.44 192 VAL A N 1
ATOM 1456 C CA . VAL A 1 192 ? 6.950 -5.252 1.059 1.00 86.44 192 VAL A CA 1
ATOM 1457 C C . VAL A 1 192 ? 6.927 -5.115 -0.461 1.00 86.44 192 VAL A C 1
ATOM 1459 O O . VAL A 1 192 ? 7.954 -5.322 -1.096 1.00 86.44 192 VAL A O 1
ATOM 1462 N N . ALA A 1 193 ? 5.788 -4.754 -1.051 1.00 84.44 193 ALA A N 1
ATOM 1463 C CA . ALA A 1 193 ? 5.662 -4.572 -2.487 1.00 84.44 193 ALA A CA 1
ATOM 1464 C C . ALA A 1 193 ? 6.277 -3.234 -2.915 1.00 84.44 193 ALA A C 1
ATOM 1466 O O . ALA A 1 193 ? 6.035 -2.197 -2.296 1.00 84.44 193 ALA A O 1
ATOM 1467 N N . GLU A 1 194 ? 7.065 -3.251 -3.983 1.00 76.81 194 GLU A N 1
ATOM 1468 C CA . GLU A 1 194 ? 7.617 -2.060 -4.626 1.00 76.81 194 GLU A CA 1
ATOM 1469 C C . GLU A 1 194 ? 7.253 -2.097 -6.112 1.00 76.81 194 GLU A C 1
ATOM 1471 O O . GLU A 1 194 ? 7.162 -3.170 -6.708 1.00 76.81 194 GLU A O 1
ATOM 1476 N N . GLY A 1 195 ? 7.039 -0.923 -6.707 1.00 65.44 195 GLY A N 1
ATOM 1477 C CA . GLY A 1 195 ? 6.524 -0.819 -8.070 1.00 65.44 195 GLY A CA 1
ATOM 1478 C C . GLY A 1 195 ? 5.030 -1.146 -8.155 1.00 65.44 195 GLY A C 1
ATOM 1479 O O . GLY A 1 195 ? 4.443 -1.739 -7.254 1.00 65.44 195 GLY A O 1
ATOM 1480 N N . VAL A 1 196 ? 4.382 -0.702 -9.226 1.00 53.03 196 VAL A N 1
ATOM 1481 C CA . VAL A 1 196 ? 3.022 -1.132 -9.567 1.00 53.03 196 VAL A CA 1
ATOM 1482 C C . VAL A 1 196 ? 3.174 -2.286 -10.550 1.00 53.03 196 VAL A C 1
ATOM 1484 O O . VAL A 1 196 ? 3.913 -2.157 -11.526 1.00 53.03 196 VAL A O 1
ATOM 1487 N N . VAL A 1 197 ? 2.489 -3.406 -10.302 1.00 43.50 197 VAL A N 1
ATOM 1488 C CA . VAL A 1 197 ? 2.150 -4.318 -11.399 1.00 43.50 197 VAL A CA 1
ATOM 1489 C C . VAL A 1 197 ? 1.190 -3.525 -12.272 1.00 43.50 197 VAL A C 1
ATOM 1491 O O . VAL A 1 197 ? 0.014 -3.383 -11.946 1.00 43.50 197 VAL A O 1
ATOM 1494 N N . VAL A 1 198 ? 1.731 -2.894 -13.310 1.00 34.22 198 VAL A N 1
ATOM 1495 C CA . VAL A 1 198 ? 0.919 -2.413 -14.419 1.00 34.22 198 VAL A CA 1
ATOM 1496 C C . VAL A 1 198 ? 0.518 -3.692 -15.138 1.00 34.22 198 VAL A C 1
ATOM 1498 O O . VAL A 1 198 ? 1.370 -4.344 -15.743 1.00 34.22 198 VAL A O 1
ATOM 1501 N N . LEU A 1 199 ? -0.727 -4.117 -14.924 1.00 31.12 199 LEU A N 1
ATOM 1502 C CA . LEU A 1 199 ? -1.411 -4.946 -15.909 1.00 31.12 199 LEU A CA 1
ATOM 1503 C C . LEU A 1 199 ? -1.643 -4.086 -17.151 1.00 31.12 199 LEU A C 1
ATOM 1505 O O . LEU A 1 199 ? -2.067 -2.920 -16.963 1.00 31.12 199 LEU A O 1
#

InterPro domains:
  IPR006089 Acyl-CoA dehydrogenase, conserved site [PS00073] (167-186)
  IPR009075 Acyl-CoA dehydrogenase/oxidase, C-terminal [PF00441] (71-195)
  IPR009100 Acyl-CoA dehydrogenase/oxidase, N-terminal and middle domain superfamily [SSF56645] (10-54)
  IPR036250 Acyl-CoA dehydrogenase-like, C-terminal [SSF47203] (72-196)
  IPR046373 Acyl-CoA oxidase/dehydrogenase, middle domain superfamily [G3DSA:2.40.110.10] (4-58)

Secondary structure (DSSP, 8-state):
-EEEETTEEEEB---TTSTTEEEEE---SS-GGG--EEEEESS----GGGBTT-TT--HHHHHHHHHHHHHHHHHHHHHHHHHHHHHHHHHHHHHHHH-EETTEEGGGSHHHHHHHHHHHHHHHHHHHHHHHHHHHHHTT---HHHHHHHHHHHHHHHHHHHHHHHHHHTHHHHSTTSTHHHHHHHHHHHTT--S----

Radius of gyration: 20.96 Å; chains: 1; bounding box: 47×41×62 Å

pLDDT: mean 94.2, std 8.75, range [31.12, 98.75]